Protein AF-A0A1E7F2F7-F1 (afdb_monomer_lite)

Radius of gyration: 31.3 Å; chains: 1; bounding box: 98×88×59 Å

Structure (mmCIF, N/CA/C/O backbone):
data_AF-A0A1E7F2F7-F1
#
_entry.id   AF-A0A1E7F2F7-F1
#
loop_
_atom_site.group_PDB
_atom_site.id
_atom_site.type_symbol
_atom_site.label_atom_id
_atom_site.label_alt_id
_atom_site.label_comp_id
_atom_site.label_asym_id
_atom_site.label_entity_id
_atom_site.label_seq_id
_atom_site.pdbx_PDB_ins_code
_atom_site.Cartn_x
_atom_site.Cartn_y
_atom_site.Cartn_z
_atom_site.occupancy
_atom_site.B_iso_or_equiv
_atom_site.auth_seq_id
_atom_site.auth_comp_id
_atom_site.auth_asym_id
_atom_site.auth_atom_id
_atom_site.pdbx_PDB_model_num
ATOM 1 N N . MET A 1 1 ? -60.094 -13.717 22.279 1.00 47.47 1 MET A N 1
ATOM 2 C CA . MET A 1 1 ? -59.860 -15.054 21.693 1.00 47.47 1 MET A CA 1
ATOM 3 C C . MET A 1 1 ? -58.416 -15.429 21.984 1.00 47.47 1 MET A C 1
ATOM 5 O O . MET A 1 1 ? -57.530 -14.666 21.629 1.00 47.47 1 MET A O 1
ATOM 9 N N . LYS A 1 2 ? -58.197 -16.504 22.749 1.00 44.34 2 LYS A N 1
ATOM 10 C CA . LYS A 1 2 ? -56.873 -17.043 23.089 1.00 44.34 2 LYS A CA 1
ATOM 11 C C . LYS A 1 2 ? -56.518 -18.091 22.034 1.00 44.34 2 LYS A C 1
ATOM 13 O O . LYS A 1 2 ? -57.312 -19.007 21.853 1.00 44.34 2 LYS A O 1
ATOM 18 N N . PHE A 1 3 ? -55.360 -17.975 21.389 1.00 52.38 3 PHE A N 1
ATOM 19 C CA . PHE A 1 3 ? -54.754 -19.091 20.664 1.00 52.38 3 PHE A CA 1
ATOM 20 C C . PHE A 1 3 ? -53.484 -19.519 21.392 1.00 52.38 3 PHE A C 1
ATOM 22 O O . PHE A 1 3 ? -52.506 -18.784 21.495 1.00 52.38 3 PHE A O 1
ATOM 29 N N . THR A 1 4 ? -53.594 -20.708 21.961 1.00 58.88 4 THR A N 1
ATOM 30 C CA . THR A 1 4 ? -52.553 -21.530 22.572 1.00 58.88 4 THR A CA 1
ATOM 31 C C . THR A 1 4 ? -51.963 -22.441 21.482 1.00 58.88 4 THR A C 1
ATOM 33 O O . THR A 1 4 ? -52.659 -22.702 20.497 1.00 58.88 4 THR A O 1
ATOM 36 N N . THR A 1 5 ? -50.812 -23.074 21.772 1.00 54.47 5 THR A N 1
ATOM 37 C CA . THR A 1 5 ? -50.336 -24.389 21.239 1.00 54.47 5 THR A CA 1
ATOM 38 C C . THR A 1 5 ? -49.376 -24.273 20.031 1.00 54.47 5 THR A C 1
ATOM 40 O O . THR A 1 5 ? -49.707 -23.565 19.093 1.00 54.47 5 THR A O 1
ATOM 43 N N . THR A 1 6 ? -48.210 -24.929 19.878 1.00 56.56 6 THR A N 1
ATOM 44 C CA . THR A 1 6 ? -47.308 -25.771 20.701 1.00 56.56 6 THR A CA 1
ATOM 45 C C . THR A 1 6 ? -46.016 -26.043 19.898 1.00 56.56 6 THR A C 1
ATOM 47 O O . THR A 1 6 ? -46.041 -26.069 18.674 1.00 56.56 6 THR A O 1
ATOM 50 N N . PHE A 1 7 ? -44.920 -26.246 20.640 1.00 49.09 7 PHE A N 1
ATOM 51 C CA . PHE A 1 7 ? -43.627 -26.911 20.378 1.00 49.09 7 PHE A CA 1
ATOM 52 C C . PHE A 1 7 ? -43.408 -27.801 19.133 1.00 49.09 7 PHE A C 1
ATOM 54 O O . PHE A 1 7 ? -44.257 -28.621 18.805 1.00 49.09 7 PHE A O 1
ATOM 61 N N . LEU A 1 8 ? -42.166 -27.769 18.614 1.00 45.66 8 LEU A N 1
ATOM 62 C CA . LEU A 1 8 ? -41.167 -28.863 18.423 1.00 45.66 8 LEU A CA 1
ATOM 63 C C . LEU A 1 8 ? -40.134 -28.378 17.371 1.00 45.66 8 LEU A C 1
ATOM 65 O O . LEU A 1 8 ? -40.497 -27.599 16.504 1.00 45.66 8 LEU A O 1
ATOM 69 N N . ALA A 1 9 ? -38.893 -28.836 17.223 1.00 49.03 9 ALA A N 1
ATOM 70 C CA . ALA A 1 9 ? -37.813 -29.400 18.029 1.00 49.03 9 ALA A CA 1
ATOM 71 C C . ALA A 1 9 ? -36.685 -29.736 17.017 1.00 49.03 9 ALA A C 1
ATOM 73 O O . ALA A 1 9 ? -36.986 -30.064 15.876 1.00 49.03 9 ALA A O 1
ATOM 74 N N . LEU A 1 10 ? -35.427 -29.698 17.475 1.00 46.66 10 LEU A N 1
ATOM 75 C CA . LEU A 1 10 ? -34.256 -30.459 16.993 1.00 46.66 10 LEU A CA 1
ATOM 76 C C . LEU A 1 10 ? -33.871 -30.435 15.496 1.00 46.66 10 LEU A C 1
ATOM 78 O O . LEU A 1 10 ? -34.534 -31.058 14.686 1.00 46.66 10 LEU A O 1
ATOM 82 N N . PHE A 1 11 ? -32.645 -29.973 15.211 1.00 50.00 11 PHE A N 1
ATOM 83 C CA . PHE A 1 11 ? -31.615 -30.816 14.577 1.00 50.00 11 PHE A CA 1
ATOM 84 C C . PHE A 1 11 ? -30.216 -30.434 15.105 1.00 50.00 11 PHE A C 1
ATOM 86 O O . PHE A 1 11 ? -29.743 -29.315 14.921 1.00 50.00 11 PHE A O 1
ATOM 93 N N . ALA A 1 12 ? -29.577 -31.386 15.794 1.00 48.38 12 ALA A N 1
ATOM 94 C CA . ALA A 1 12 ? -28.119 -31.534 15.891 1.00 48.38 12 ALA A CA 1
ATOM 95 C C . ALA A 1 12 ? -27.599 -32.054 14.518 1.00 48.38 12 ALA A C 1
ATOM 97 O O . ALA A 1 12 ? -28.415 -32.469 13.704 1.00 48.38 12 ALA A O 1
ATOM 98 N N . ALA A 1 13 ? -26.328 -32.120 14.122 1.00 46.72 13 ALA A N 1
ATOM 99 C CA . ALA A 1 13 ? -25.043 -32.162 14.800 1.00 46.72 13 ALA A CA 1
ATOM 100 C C . ALA A 1 13 ? -23.917 -31.940 13.753 1.00 46.72 13 ALA A C 1
ATOM 102 O O . ALA A 1 13 ? -24.084 -32.286 12.589 1.00 46.72 13 ALA A O 1
ATOM 103 N N . VAL A 1 14 ? -22.780 -31.408 14.214 1.00 47.34 14 VAL A N 1
ATOM 104 C CA . VAL A 1 14 ? -21.384 -31.843 13.971 1.00 47.34 14 VAL A CA 1
ATOM 105 C C . VAL A 1 14 ? -20.944 -32.271 12.556 1.00 47.34 14 VAL A C 1
ATOM 107 O O . VAL A 1 14 ? -21.303 -33.335 12.067 1.00 47.34 14 VAL A O 1
ATOM 110 N N . ALA A 1 15 ? -19.937 -31.561 12.035 1.00 46.75 15 ALA A N 1
ATOM 111 C CA . ALA A 1 15 ? -18.836 -32.175 11.291 1.00 46.75 15 ALA A CA 1
ATOM 112 C C . ALA A 1 15 ? -17.508 -31.509 11.696 1.00 46.75 15 ALA A C 1
ATOM 114 O O . ALA A 1 15 ? -17.193 -30.397 11.279 1.00 46.75 15 ALA A O 1
ATOM 115 N N . ALA A 1 16 ? -16.758 -32.189 12.564 1.00 46.66 16 ALA A N 1
ATOM 116 C CA . ALA A 1 16 ? -15.346 -31.937 12.810 1.00 46.66 16 ALA A CA 1
ATOM 117 C C . ALA A 1 16 ? -14.542 -32.803 11.833 1.00 46.66 16 ALA A C 1
ATOM 119 O O . ALA A 1 16 ? -14.765 -34.008 11.761 1.00 46.66 16 ALA A O 1
ATOM 120 N N . SER A 1 17 ? -13.614 -32.205 11.091 1.00 49.25 17 SER A N 1
ATOM 121 C CA . SER A 1 17 ? -12.661 -32.931 10.251 1.00 49.25 17 SER A CA 1
ATOM 122 C C . SER A 1 17 ? -11.252 -32.685 10.778 1.00 49.25 17 SER A C 1
ATOM 124 O O . SER A 1 17 ? -10.654 -31.640 10.520 1.00 49.25 17 SER A O 1
ATOM 126 N N . THR A 1 18 ? -10.737 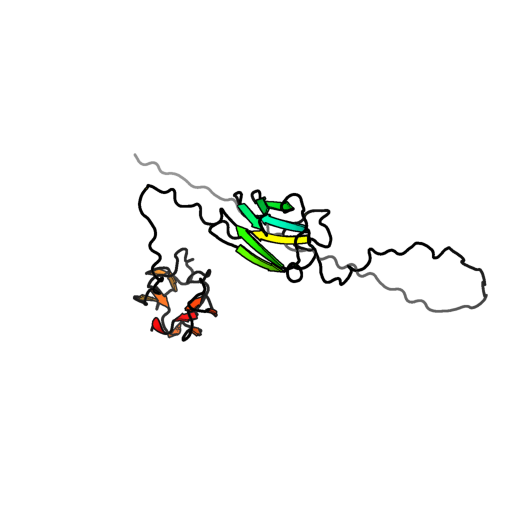-33.653 11.530 1.00 49.47 18 THR A N 1
ATOM 127 C CA . THR A 1 18 ? -9.331 -33.750 11.914 1.00 49.47 18 THR A CA 1
ATOM 128 C C . THR A 1 18 ? -8.762 -35.119 11.524 1.00 49.47 18 THR A C 1
ATOM 130 O O . THR A 1 18 ? -9.443 -36.135 11.617 1.00 49.47 18 THR A O 1
ATOM 133 N N . PHE A 1 19 ? -7.478 -35.077 11.146 1.00 50.62 19 PHE A N 1
ATOM 134 C CA . PHE A 1 19 ? -6.488 -36.155 11.000 1.00 50.62 19 PHE A CA 1
ATOM 135 C C . PHE A 1 19 ? -6.565 -37.096 9.786 1.00 50.62 19 PHE A C 1
ATOM 137 O O . PHE A 1 19 ? -7.509 -37.853 9.608 1.00 50.62 19 PHE A O 1
ATOM 144 N N . SER A 1 20 ? -5.463 -37.123 9.025 1.00 56.56 20 SER A N 1
ATOM 145 C CA . SER A 1 20 ? -4.608 -38.318 8.955 1.00 56.56 20 SER A CA 1
ATOM 146 C C . SER A 1 20 ? -3.235 -37.984 8.361 1.00 56.56 20 SER A C 1
ATOM 148 O O . SER A 1 20 ? -3.110 -37.656 7.185 1.00 56.56 20 SER A O 1
ATOM 150 N N . SER A 1 21 ? -2.205 -38.089 9.201 1.00 50.53 21 SER A N 1
ATOM 151 C CA . SER A 1 21 ? -0.808 -38.264 8.799 1.00 50.53 21 SER A CA 1
ATOM 152 C C . SER A 1 21 ? -0.618 -39.703 8.310 1.00 50.53 21 SER A C 1
ATOM 154 O O . SER A 1 21 ? -1.052 -40.627 8.994 1.00 50.53 21 SER A O 1
ATOM 156 N N . GLN A 1 22 ? 0.061 -39.910 7.181 1.00 53.12 22 GLN A N 1
ATOM 157 C CA . GLN A 1 22 ? 0.631 -41.213 6.829 1.00 53.12 22 GLN A CA 1
ATOM 158 C C . GLN A 1 22 ? 2.154 -41.106 6.812 1.00 53.12 22 GLN A C 1
ATOM 160 O O . GLN A 1 22 ? 2.744 -40.367 6.028 1.00 53.12 22 GLN A O 1
ATOM 165 N N . VAL A 1 23 ? 2.751 -41.841 7.744 1.00 46.31 23 VAL A N 1
ATOM 166 C CA . VAL A 1 23 ? 4.155 -42.233 7.807 1.00 46.31 23 VAL A CA 1
ATOM 167 C C . VAL A 1 23 ? 4.188 -43.690 7.361 1.00 46.31 23 VAL A C 1
ATOM 169 O O . VAL A 1 23 ? 3.642 -44.542 8.056 1.00 46.31 23 VAL A O 1
ATOM 172 N N . ASP A 1 24 ? 4.809 -43.977 6.220 1.00 54.56 24 ASP A N 1
ATOM 173 C CA . ASP A 1 24 ? 5.169 -45.340 5.828 1.00 54.56 24 ASP A CA 1
ATOM 174 C C . ASP A 1 24 ? 6.656 -45.542 6.135 1.00 54.56 24 ASP A C 1
ATOM 176 O O . ASP A 1 24 ? 7.535 -44.991 5.473 1.00 54.56 24 ASP A O 1
ATOM 180 N N . ALA A 1 25 ? 6.921 -46.329 7.174 1.00 42.47 25 ALA A N 1
ATOM 181 C CA . ALA A 1 25 ? 8.213 -46.935 7.446 1.00 42.47 25 ALA A CA 1
ATOM 182 C C . ALA A 1 25 ? 8.076 -48.443 7.194 1.00 42.47 25 ALA A C 1
ATOM 184 O O . ALA A 1 25 ? 7.270 -49.115 7.835 1.00 42.47 25 ALA A O 1
ATOM 185 N N . ARG A 1 26 ? 8.873 -48.983 6.269 1.00 52.78 26 ARG A N 1
ATOM 186 C CA . ARG A 1 26 ? 9.113 -50.426 6.100 1.00 52.78 26 ARG A CA 1
ATOM 187 C C . ARG A 1 26 ? 10.626 -50.625 6.244 1.00 52.78 26 ARG A C 1
ATOM 189 O O . ARG A 1 26 ? 11.382 -49.941 5.565 1.00 52.78 26 ARG A O 1
ATOM 196 N N . ILE A 1 27 ? 11.090 -51.276 7.319 1.00 49.16 27 ILE A N 1
ATOM 197 C CA . ILE A 1 27 ? 11.459 -52.712 7.376 1.00 49.16 27 ILE A CA 1
ATOM 198 C C . ILE A 1 27 ? 12.414 -53.028 6.209 1.00 49.16 27 ILE A C 1
ATOM 200 O O . ILE A 1 27 ? 11.978 -53.035 5.067 1.00 49.16 27 ILE A O 1
ATOM 204 N N . GLY A 1 28 ? 13.724 -53.194 6.390 1.00 43.00 28 GLY A N 1
ATOM 205 C CA . GLY A 1 28 ? 14.407 -54.071 7.344 1.00 43.00 28 GLY A CA 1
ATOM 206 C C . GLY A 1 28 ? 14.961 -55.266 6.556 1.00 43.00 28 GLY A C 1
ATOM 207 O O . GLY A 1 28 ? 14.177 -56.052 6.033 1.00 43.00 28 GLY A O 1
ATOM 208 N N . GLY A 1 29 ? 16.287 -55.384 6.435 1.00 44.72 29 GLY A N 1
ATOM 209 C CA . GLY A 1 29 ? 16.916 -56.485 5.702 1.00 44.72 29 GLY A CA 1
ATOM 210 C C . GLY A 1 29 ? 18.429 -56.346 5.553 1.00 44.72 29 GLY A C 1
ATOM 211 O O . GLY A 1 29 ? 18.908 -56.048 4.465 1.00 44.72 29 GLY A O 1
ATOM 212 N N . ASP A 1 30 ? 19.159 -56.591 6.641 1.00 45.72 30 ASP A N 1
ATOM 213 C CA . ASP A 1 30 ? 20.574 -56.965 6.599 1.00 45.72 30 ASP A CA 1
ATOM 214 C C . ASP A 1 30 ? 20.743 -58.330 5.918 1.00 45.72 30 ASP A C 1
ATOM 216 O O . ASP A 1 30 ? 20.057 -59.297 6.270 1.00 45.72 30 ASP A O 1
ATOM 220 N N . ARG A 1 31 ? 21.701 -58.425 4.992 1.00 52.47 31 ARG A N 1
ATOM 221 C CA . ARG A 1 31 ? 22.465 -59.649 4.716 1.00 52.47 31 ARG A CA 1
ATOM 222 C C . ARG A 1 31 ? 23.781 -59.289 4.035 1.00 52.47 31 ARG A C 1
ATOM 224 O O . ARG A 1 31 ? 23.819 -58.955 2.855 1.00 52.47 31 ARG A O 1
ATOM 231 N N . ASP A 1 32 ? 24.838 -59.392 4.827 1.00 51.69 32 ASP A N 1
ATOM 232 C CA . ASP A 1 32 ? 26.224 -59.442 4.391 1.00 51.69 32 ASP A CA 1
ATOM 233 C C . A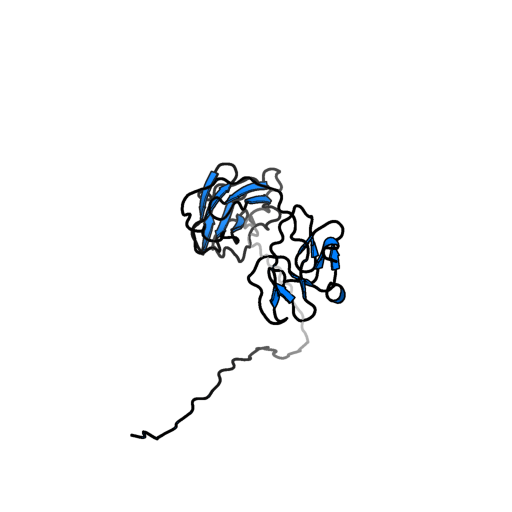SP A 1 32 ? 26.568 -60.756 3.662 1.00 51.69 32 ASP A C 1
ATOM 235 O O . ASP A 1 32 ? 25.924 -61.792 3.848 1.00 51.69 32 ASP A O 1
ATOM 239 N N . LEU A 1 33 ? 27.716 -60.679 2.979 1.00 50.16 33 LEU A N 1
ATOM 240 C CA . LEU A 1 33 ? 28.689 -61.729 2.649 1.00 50.16 33 LEU A CA 1
ATOM 241 C C . LEU A 1 33 ? 28.685 -62.316 1.223 1.00 50.16 33 LEU A C 1
ATOM 243 O O . LEU A 1 33 ? 28.049 -63.320 0.923 1.00 50.16 33 LEU A O 1
ATOM 247 N N . ASN A 1 34 ? 29.643 -61.769 0.460 1.00 43.34 34 ASN A N 1
ATOM 248 C CA . ASN A 1 34 ? 30.795 -62.493 -0.097 1.00 43.34 34 ASN A CA 1
ATOM 249 C C . ASN A 1 34 ? 30.602 -63.193 -1.455 1.00 43.34 34 ASN A C 1
ATOM 251 O O . ASN A 1 34 ? 30.020 -64.271 -1.532 1.00 43.34 34 ASN A O 1
ATOM 255 N N . SER A 1 35 ? 31.243 -62.674 -2.507 1.00 47.44 35 SER A N 1
ATOM 256 C CA . SER A 1 35 ? 32.444 -63.303 -3.093 1.00 47.44 35 SER A CA 1
ATOM 257 C C . SER A 1 35 ? 32.918 -62.563 -4.348 1.00 47.44 35 SER A C 1
ATOM 259 O O . SER A 1 35 ? 32.130 -62.001 -5.104 1.00 47.44 35 SER A O 1
ATOM 261 N N . ASN A 1 36 ? 34.239 -62.574 -4.492 1.00 47.12 36 ASN A N 1
ATOM 262 C CA . ASN A 1 36 ? 35.075 -61.943 -5.503 1.00 47.12 36 ASN A CA 1
ATOM 263 C C . ASN A 1 36 ? 34.835 -62.441 -6.939 1.00 47.12 36 ASN A C 1
ATOM 265 O O . ASN A 1 36 ? 34.403 -63.572 -7.136 1.00 47.12 36 ASN A O 1
ATOM 269 N N . ASP A 1 37 ? 35.215 -61.595 -7.903 1.00 47.75 37 ASP A N 1
ATOM 270 C CA . ASP A 1 37 ? 36.173 -61.868 -8.996 1.00 47.75 37 ASP A CA 1
ATOM 271 C C . ASP A 1 37 ? 35.735 -61.272 -10.345 1.00 47.75 37 ASP A C 1
ATOM 273 O O . ASP A 1 37 ? 34.715 -61.651 -10.916 1.00 47.75 37 ASP A O 1
ATOM 277 N N . GLY A 1 38 ? 36.583 -60.391 -10.893 1.00 43.50 38 GLY A N 1
ATOM 278 C CA . GLY A 1 38 ? 36.651 -60.119 -12.334 1.00 43.50 38 GLY A CA 1
ATOM 279 C C . GLY A 1 38 ? 36.610 -58.638 -12.743 1.00 43.50 38 GLY A C 1
ATOM 280 O O . GLY A 1 38 ? 35.601 -57.978 -12.500 1.00 43.50 38 GLY A O 1
ATOM 281 N N . PRO A 1 39 ? 37.660 -58.108 -13.406 1.00 56.06 39 PRO A N 1
ATOM 282 C CA . PRO A 1 39 ? 37.675 -56.758 -13.953 1.00 56.06 39 PRO A CA 1
ATOM 283 C C . PRO A 1 39 ? 36.984 -56.748 -15.321 1.00 56.06 39 PRO A C 1
ATOM 285 O O . PRO A 1 39 ? 37.361 -57.494 -16.223 1.00 56.06 39 PRO A O 1
ATOM 288 N N . HIS A 1 40 ? 35.995 -55.875 -15.493 1.00 55.09 40 HIS A N 1
ATOM 289 C CA . HIS A 1 40 ? 35.493 -55.526 -16.815 1.00 55.09 40 HIS A CA 1
ATOM 290 C C . HIS A 1 40 ? 35.864 -54.082 -17.126 1.00 55.09 40 HIS A C 1
ATOM 292 O O . HIS A 1 40 ? 35.121 -53.144 -16.848 1.00 55.09 40 HIS A O 1
ATOM 298 N N . ASP A 1 41 ? 37.047 -53.950 -17.721 1.00 53.59 41 ASP A N 1
ATOM 299 C CA . ASP A 1 41 ? 37.377 -52.856 -18.619 1.00 53.59 41 ASP A CA 1
ATOM 300 C C . ASP A 1 41 ? 36.402 -52.883 -19.805 1.00 53.59 41 ASP A C 1
ATOM 302 O O . ASP A 1 41 ? 36.307 -53.866 -20.544 1.00 53.59 41 ASP A O 1
ATOM 306 N N . GLY A 1 42 ? 35.667 -51.789 -19.974 1.00 48.34 42 GLY A N 1
ATOM 307 C CA . GLY A 1 42 ? 34.785 -51.541 -21.106 1.00 48.34 42 GLY A CA 1
ATOM 308 C C . GLY A 1 42 ? 34.382 -50.063 -21.123 1.00 48.34 42 GLY A C 1
ATOM 309 O O . GLY A 1 42 ? 33.811 -49.594 -20.138 1.00 48.34 42 GLY A O 1
ATOM 310 N N . PRO A 1 43 ? 34.704 -49.305 -22.185 1.00 52.00 43 PRO A N 1
ATOM 311 C CA . PRO A 1 43 ? 34.598 -47.854 -22.191 1.00 52.00 43 PRO A CA 1
ATOM 312 C C . PRO A 1 43 ? 33.144 -47.430 -22.391 1.00 52.00 43 PRO A C 1
ATOM 314 O O . PRO A 1 43 ? 32.532 -47.724 -23.418 1.00 52.00 43 PRO A O 1
ATOM 317 N N . HIS A 1 44 ? 32.597 -46.684 -21.435 1.00 52.34 44 HIS A N 1
ATOM 318 C CA . HIS A 1 44 ? 31.414 -45.867 -21.685 1.00 52.34 44 HIS A CA 1
ATOM 319 C C . HIS A 1 44 ? 31.852 -44.473 -22.135 1.00 52.34 44 HIS A C 1
ATOM 321 O O . HIS A 1 44 ? 31.656 -43.479 -21.441 1.00 52.34 44 HIS A O 1
ATOM 327 N N . ASP A 1 45 ? 32.417 -44.426 -23.343 1.00 53.50 45 ASP A N 1
ATOM 328 C CA . ASP A 1 45 ? 32.421 -43.233 -24.186 1.00 53.50 45 ASP A CA 1
ATOM 329 C C . ASP A 1 45 ? 30.988 -43.009 -24.692 1.00 53.50 45 ASP A C 1
ATOM 331 O O . ASP A 1 45 ? 30.605 -43.384 -25.801 1.00 53.50 45 ASP A O 1
ATOM 335 N N . GLY A 1 46 ? 30.156 -42.446 -23.819 1.00 49.09 46 GLY A N 1
ATOM 336 C CA . GLY A 1 46 ? 28.937 -41.746 -24.202 1.00 49.09 46 GLY A CA 1
ATOM 337 C C . GLY A 1 46 ? 29.248 -40.248 -24.262 1.00 49.09 46 GLY A C 1
ATOM 338 O O . GLY A 1 46 ? 29.890 -39.757 -23.334 1.00 49.09 46 GLY A O 1
ATOM 339 N N . PRO A 1 47 ? 28.827 -39.500 -25.299 1.00 49.78 47 PRO A N 1
ATOM 340 C CA . PRO A 1 47 ? 29.154 -38.084 -25.419 1.00 49.78 47 PRO A CA 1
ATOM 341 C C . PRO A 1 47 ? 28.597 -37.301 -24.226 1.00 49.78 47 PRO A C 1
ATOM 343 O O . PRO A 1 47 ? 27.393 -37.060 -24.121 1.00 49.78 47 PRO A O 1
ATOM 346 N N . HIS A 1 48 ? 29.489 -36.875 -23.337 1.00 56.38 48 HIS A N 1
ATOM 347 C CA . HIS A 1 48 ? 29.249 -35.815 -22.367 1.00 56.38 48 HIS A CA 1
ATOM 348 C C . HIS A 1 48 ? 29.334 -34.457 -23.077 1.00 56.38 48 HIS A C 1
ATOM 350 O O . HIS A 1 48 ? 30.156 -33.627 -22.728 1.00 56.38 48 HIS A O 1
ATOM 356 N N . ASP A 1 49 ? 28.481 -34.237 -24.077 1.00 51.50 49 ASP A N 1
ATOM 357 C CA . ASP A 1 49 ? 28.392 -32.974 -24.820 1.00 51.50 49 ASP A CA 1
ATOM 358 C C . ASP A 1 49 ? 26.925 -32.631 -25.100 1.00 51.50 49 ASP A C 1
ATOM 360 O O . ASP A 1 49 ? 26.473 -32.465 -26.232 1.00 51.50 49 ASP A O 1
ATOM 364 N N . GLY A 1 50 ? 26.145 -32.525 -24.029 1.00 39.75 50 GLY A N 1
ATOM 365 C CA . GLY A 1 50 ? 25.072 -31.544 -24.015 1.00 39.75 50 GLY A CA 1
ATOM 366 C C . GLY A 1 50 ? 25.663 -30.248 -23.469 1.00 39.75 50 GLY A C 1
ATOM 367 O O . GLY A 1 50 ? 26.243 -30.297 -22.380 1.00 39.75 50 GLY A O 1
ATOM 368 N N . PRO A 1 51 ? 25.521 -29.090 -24.138 1.00 45.91 51 PRO A N 1
ATOM 369 C CA . PRO A 1 51 ? 25.729 -27.823 -23.470 1.00 45.91 51 PRO A CA 1
ATOM 370 C C . PRO A 1 51 ? 24.739 -27.799 -22.309 1.00 45.91 51 PRO A C 1
ATOM 372 O O . PRO A 1 51 ? 23.538 -27.599 -22.491 1.00 45.91 51 PRO A O 1
ATOM 375 N N . HIS A 1 52 ? 25.231 -27.993 -21.089 1.00 44.16 52 HIS A N 1
ATOM 376 C CA . HIS A 1 52 ? 24.581 -27.418 -19.928 1.00 44.16 52 HIS A CA 1
ATOM 377 C C . HIS A 1 52 ? 24.819 -25.904 -19.983 1.00 44.16 52 HIS A C 1
ATOM 379 O O . HIS A 1 52 ? 25.404 -25.311 -19.081 1.00 44.16 52 HIS A O 1
ATOM 385 N N . ASP A 1 53 ? 24.283 -25.278 -21.035 1.00 45.38 53 ASP A N 1
ATOM 386 C CA . ASP A 1 53 ? 23.794 -23.913 -21.008 1.00 45.38 53 ASP A CA 1
ATOM 387 C C . ASP A 1 53 ? 22.581 -23.924 -20.073 1.00 45.38 53 ASP A C 1
ATOM 389 O O . ASP A 1 53 ? 21.423 -23.751 -20.461 1.00 45.38 53 ASP A O 1
ATOM 393 N N . GLY A 1 54 ? 22.843 -24.156 -18.783 1.00 45.72 54 GLY A N 1
ATOM 394 C CA . GLY A 1 54 ? 21.980 -23.587 -17.771 1.00 45.72 54 GLY A CA 1
ATOM 395 C C . GLY A 1 54 ? 21.833 -22.110 -18.137 1.00 45.72 54 GLY A C 1
ATOM 396 O O . GLY A 1 54 ? 22.835 -21.494 -18.511 1.00 45.72 54 GLY A O 1
ATOM 397 N N . PRO A 1 55 ? 20.619 -21.532 -18.103 1.00 49.16 55 PRO A N 1
ATOM 398 C CA . PRO A 1 55 ? 20.462 -20.115 -18.374 1.00 49.16 55 PRO A CA 1
ATOM 399 C C . PRO A 1 55 ? 21.407 -19.398 -17.421 1.00 49.16 55 PRO A C 1
ATOM 401 O O . PRO A 1 55 ? 21.235 -19.497 -16.201 1.00 49.16 55 PRO A O 1
ATOM 404 N N . GLY A 1 56 ? 22.449 -18.794 -18.002 1.00 42.72 56 GLY A N 1
ATOM 405 C CA . GLY A 1 56 ? 23.538 -18.181 -17.269 1.00 42.72 56 GLY A CA 1
ATOM 406 C C . GLY A 1 56 ? 22.960 -17.365 -16.128 1.00 42.72 56 GLY A C 1
ATOM 407 O O . GLY A 1 56 ? 21.959 -16.657 -16.304 1.00 42.72 56 GLY A O 1
ATOM 408 N N . GLY A 1 57 ? 23.555 -17.514 -14.942 1.00 50.94 57 GLY A N 1
ATOM 409 C CA . GLY A 1 57 ? 23.262 -16.618 -13.832 1.00 50.94 57 GLY A CA 1
ATOM 410 C C . GLY A 1 57 ? 23.228 -15.182 -14.368 1.00 50.94 57 GLY A C 1
ATOM 411 O O . GLY A 1 57 ? 24.059 -14.841 -15.216 1.00 50.94 57 GLY A O 1
ATOM 412 N N . PRO A 1 58 ? 22.222 -14.374 -13.991 1.00 52.25 58 PRO A N 1
ATOM 413 C CA . PRO A 1 58 ? 22.008 -13.088 -14.631 1.00 52.25 58 PRO A CA 1
ATOM 414 C C . PRO A 1 58 ? 23.298 -12.264 -14.546 1.00 52.25 58 PRO A C 1
ATOM 416 O O . PRO A 1 58 ? 23.859 -12.167 -13.454 1.00 52.25 58 PRO A O 1
ATOM 419 N N . PRO A 1 59 ? 23.773 -11.685 -15.663 1.00 48.84 59 PRO A N 1
ATOM 420 C CA . PRO A 1 59 ? 25.010 -10.925 -15.680 1.00 48.84 59 PRO A CA 1
ATOM 421 C C . PRO A 1 59 ? 24.932 -9.814 -14.631 1.00 48.84 59 PRO A C 1
ATOM 423 O O . PRO A 1 59 ? 23.983 -9.022 -14.603 1.00 48.84 59 PRO A O 1
ATOM 426 N N . ASP A 1 60 ? 25.925 -9.767 -13.746 1.00 49.56 60 ASP A N 1
ATOM 427 C CA . ASP A 1 60 ? 26.116 -8.707 -12.756 1.00 49.56 60 ASP A CA 1
ATOM 428 C C . ASP A 1 60 ? 26.629 -7.428 -13.432 1.00 49.56 60 ASP A C 1
ATOM 430 O O . ASP A 1 60 ? 27.713 -6.922 -13.159 1.00 49.56 60 ASP A O 1
ATOM 434 N N . GLY A 1 61 ? 25.823 -6.918 -14.364 1.00 55.00 61 GLY A N 1
ATOM 435 C CA . GLY A 1 61 ? 26.005 -5.629 -15.008 1.00 55.00 61 GLY A CA 1
ATOM 436 C C . GLY A 1 61 ? 25.271 -4.506 -14.257 1.00 55.00 61 GLY A C 1
ATOM 437 O O . GLY A 1 61 ? 24.244 -4.760 -13.618 1.00 55.00 61 GLY A O 1
ATOM 438 N N . PRO A 1 62 ? 25.764 -3.259 -14.348 1.00 58.84 62 PRO A N 1
ATOM 439 C CA . PRO A 1 62 ? 25.221 -2.089 -13.647 1.00 58.84 62 PRO A CA 1
ATOM 440 C C . PRO A 1 62 ? 23.808 -1.654 -14.091 1.00 58.84 62 PRO A C 1
ATOM 442 O O . PRO A 1 62 ? 23.178 -0.874 -13.382 1.00 58.84 62 PRO A O 1
ATOM 445 N N . ASP A 1 63 ? 23.261 -2.209 -15.179 1.00 65.50 63 ASP A N 1
ATOM 446 C CA . ASP A 1 63 ? 21.969 -1.808 -15.760 1.00 65.50 63 ASP A CA 1
ATOM 447 C C . ASP A 1 63 ? 20.912 -2.928 -15.709 1.00 65.50 63 ASP A C 1
ATOM 449 O O . ASP A 1 63 ? 20.348 -3.333 -16.730 1.00 65.50 63 ASP A O 1
ATOM 453 N N . LYS A 1 64 ? 20.622 -3.467 -14.517 1.00 79.69 64 LYS A N 1
ATOM 454 C CA . LYS A 1 64 ? 19.546 -4.466 -14.375 1.00 79.69 64 LYS A CA 1
ATOM 455 C C . LYS A 1 64 ? 18.187 -3.807 -14.630 1.00 79.69 64 LYS A C 1
ATOM 457 O O . LYS A 1 64 ? 17.778 -2.896 -13.905 1.00 79.69 64 LYS A O 1
ATOM 462 N N . LYS A 1 65 ? 17.489 -4.283 -15.666 1.00 88.62 65 LYS A N 1
ATOM 463 C CA . LYS A 1 65 ? 16.111 -3.899 -15.981 1.00 88.62 65 LYS A CA 1
ATOM 464 C C . LYS A 1 65 ? 15.137 -5.025 -15.647 1.00 88.62 65 LYS A C 1
ATOM 466 O O . LYS A 1 65 ? 15.446 -6.204 -15.832 1.00 88.62 65 LYS A O 1
ATOM 471 N N . TYR A 1 66 ? 13.951 -4.648 -15.187 1.00 90.19 66 TYR A N 1
ATOM 472 C CA . TYR A 1 66 ? 12.933 -5.563 -14.687 1.00 90.19 66 TYR A CA 1
ATOM 473 C C . TYR A 1 66 ? 11.615 -5.372 -15.413 1.00 90.19 66 TYR A C 1
ATOM 475 O O . TYR A 1 66 ? 11.195 -4.244 -15.670 1.00 90.19 66 TYR A O 1
ATOM 483 N N . THR A 1 67 ? 10.934 -6.479 -15.689 1.00 91.31 67 THR A N 1
ATOM 484 C CA . THR A 1 67 ? 9.541 -6.442 -16.140 1.00 91.31 67 THR A CA 1
ATOM 485 C C . THR A 1 67 ? 8.666 -6.167 -14.925 1.00 91.31 67 THR A C 1
ATOM 487 O O . THR A 1 67 ? 8.646 -6.961 -13.983 1.00 91.31 67 THR A O 1
ATOM 490 N N . VAL A 1 68 ? 7.970 -5.033 -14.909 1.00 92.19 68 VAL A N 1
ATOM 491 C CA . VAL A 1 68 ? 7.167 -4.622 -13.751 1.00 92.19 68 VAL A CA 1
ATOM 492 C C . VAL A 1 68 ? 5.756 -5.185 -13.865 1.00 92.19 68 VAL A C 1
ATOM 494 O O . VAL A 1 68 ? 5.123 -5.097 -14.914 1.00 92.19 68 VAL A O 1
ATOM 497 N N . TYR A 1 69 ? 5.253 -5.731 -12.766 1.00 93.12 69 TYR A N 1
ATOM 498 C CA . TYR A 1 69 ? 3.885 -6.207 -12.612 1.00 93.12 69 TYR A CA 1
ATOM 499 C C . TYR A 1 69 ? 3.234 -5.477 -11.444 1.00 93.12 69 TYR A C 1
ATOM 501 O O . TYR A 1 69 ? 3.865 -5.273 -10.407 1.00 93.12 69 TYR A O 1
ATOM 509 N N . PHE A 1 70 ? 1.957 -5.138 -11.582 1.00 92.75 70 PHE A N 1
ATOM 510 C CA . PHE A 1 70 ? 1.158 -4.640 -10.466 1.00 92.75 70 PHE A CA 1
ATOM 511 C C . PHE A 1 70 ? 0.126 -5.687 -10.067 1.00 92.75 70 PHE A C 1
ATOM 513 O O . PHE A 1 70 ? -0.663 -6.129 -10.901 1.00 92.75 70 PHE A O 1
ATOM 520 N N . ALA A 1 71 ? 0.138 -6.064 -8.789 1.00 92.12 71 ALA A N 1
ATOM 521 C CA . ALA A 1 71 ? -0.856 -6.930 -8.172 1.00 92.12 71 ALA A CA 1
ATOM 522 C C . ALA A 1 71 ? -1.898 -6.052 -7.480 1.00 92.12 71 ALA A C 1
ATOM 524 O O . ALA A 1 71 ? -1.644 -5.504 -6.405 1.00 92.12 71 ALA A O 1
ATOM 525 N N . ASN A 1 72 ? -3.049 -5.872 -8.111 1.00 92.25 72 ASN A N 1
ATOM 526 C CA . ASN A 1 72 ? -4.133 -5.077 -7.568 1.00 92.25 72 ASN A CA 1
ATOM 527 C C . ASN A 1 72 ? -5.088 -5.959 -6.768 1.00 92.25 72 ASN A C 1
ATOM 529 O O . ASN A 1 72 ? -5.893 -6.675 -7.353 1.00 92.25 72 ASN A O 1
ATOM 533 N N . SER A 1 73 ? -5.022 -5.862 -5.441 1.00 89.38 73 SER A N 1
ATOM 534 C CA . SER A 1 73 ? -5.925 -6.580 -4.527 1.00 89.38 73 SER A CA 1
ATOM 535 C C . SER A 1 73 ? -7.240 -5.826 -4.280 1.00 89.38 73 SER A C 1
ATOM 537 O O . SER A 1 73 ? -7.993 -6.175 -3.377 1.00 89.38 73 SER A O 1
ATOM 539 N N . CYS A 1 74 ? -7.480 -4.730 -5.003 1.00 88.25 74 CYS A N 1
ATOM 540 C CA . CYS A 1 74 ? -8.675 -3.913 -4.856 1.00 88.25 74 CYS A CA 1
ATOM 541 C C . CYS A 1 74 ? -9.816 -4.398 -5.743 1.00 88.25 74 CYS A C 1
ATOM 543 O O . CYS A 1 74 ? -9.594 -4.770 -6.892 1.00 88.25 74 CYS A O 1
ATOM 545 N N . ASP A 1 75 ? -11.051 -4.179 -5.290 1.00 89.75 75 ASP A N 1
ATOM 546 C CA . ASP A 1 75 ? -12.277 -4.406 -6.075 1.00 89.75 75 ASP A CA 1
ATOM 547 C C . ASP A 1 75 ? -12.560 -3.311 -7.122 1.00 89.75 75 ASP A C 1
ATOM 549 O O . ASP A 1 75 ? -13.633 -3.250 -7.723 1.00 89.75 75 ASP A O 1
ATOM 553 N N . LYS A 1 76 ? -11.593 -2.422 -7.376 1.00 88.44 76 LYS A N 1
ATOM 554 C CA . LYS A 1 76 ? -11.699 -1.359 -8.381 1.00 88.44 76 LYS A CA 1
ATOM 555 C C . LYS A 1 76 ? -10.402 -1.169 -9.157 1.00 88.44 76 LYS A C 1
ATOM 557 O O . LYS A 1 76 ? -9.323 -1.565 -8.719 1.00 88.44 76 LYS A O 1
ATOM 562 N N . LYS A 1 77 ? -10.529 -0.537 -10.325 1.00 90.75 77 LYS A N 1
ATOM 563 C CA . LYS A 1 77 ? -9.402 -0.206 -11.201 1.00 90.75 77 LYS A CA 1
ATOM 564 C C . LYS A 1 77 ? -8.499 0.835 -10.546 1.00 90.75 77 LYS A C 1
ATOM 566 O O . LYS A 1 77 ? -8.992 1.839 -10.026 1.00 90.75 77 LYS A O 1
ATOM 571 N N . VAL A 1 78 ? -7.187 0.641 -10.643 1.00 91.38 78 VAL A N 1
ATOM 572 C CA . VAL A 1 78 ? -6.194 1.594 -10.133 1.00 91.38 78 VAL A CA 1
ATOM 573 C C . VAL A 1 78 ? -5.322 2.076 -11.284 1.00 91.38 78 VAL A C 1
ATOM 575 O O . VAL A 1 78 ? -4.663 1.284 -11.948 1.00 91.38 78 VAL A O 1
ATOM 578 N N . GLY A 1 79 ? -5.342 3.385 -11.538 1.00 92.38 79 GLY A N 1
ATOM 579 C CA . GLY A 1 79 ? -4.415 4.013 -12.476 1.00 92.38 79 GLY A CA 1
ATOM 580 C C . GLY A 1 79 ? -3.044 4.154 -11.829 1.00 92.38 79 GLY A C 1
ATOM 581 O O . GLY A 1 79 ? -2.956 4.662 -10.709 1.00 92.38 79 GLY A O 1
ATOM 582 N N . VAL A 1 80 ? -1.999 3.736 -12.527 1.00 93.38 80 VAL A N 1
ATOM 583 C CA . VAL A 1 80 ? -0.616 3.770 -12.058 1.00 93.38 80 VAL A CA 1
ATOM 584 C C . VAL A 1 80 ? 0.236 4.552 -13.046 1.00 93.38 80 VAL A C 1
ATOM 586 O O . VAL A 1 80 ? 0.093 4.393 -14.254 1.00 93.38 80 VAL A O 1
ATOM 589 N N . THR A 1 81 ? 1.133 5.385 -12.530 1.00 94.12 81 THR A N 1
ATOM 590 C CA . THR A 1 81 ? 2.165 6.074 -13.303 1.00 94.12 81 THR A CA 1
ATOM 591 C C . THR A 1 81 ? 3.529 5.679 -12.760 1.00 94.12 81 THR A C 1
ATOM 593 O O . THR A 1 81 ? 3.772 5.855 -11.568 1.00 94.12 81 THR A O 1
ATOM 596 N N . ALA A 1 82 ? 4.426 5.186 -13.608 1.00 92.50 82 ALA A N 1
ATOM 597 C CA . ALA A 1 82 ? 5.796 4.846 -13.241 1.00 92.50 82 ALA A CA 1
ATOM 598 C C . ALA A 1 82 ? 6.761 5.366 -14.307 1.00 92.50 82 ALA A C 1
ATOM 600 O O . ALA A 1 82 ? 6.608 5.079 -15.491 1.00 92.50 82 ALA A O 1
ATOM 601 N N . ASN A 1 83 ? 7.750 6.157 -13.882 1.00 89.44 83 ASN A N 1
ATOM 602 C CA . ASN A 1 83 ? 8.760 6.756 -14.763 1.00 89.44 83 ASN A CA 1
ATOM 603 C C . ASN A 1 83 ? 8.188 7.480 -16.010 1.00 89.44 83 ASN A C 1
ATOM 605 O O . ASN A 1 83 ? 8.765 7.423 -17.092 1.00 89.44 83 ASN A O 1
ATOM 609 N N . GLY A 1 84 ? 7.028 8.130 -15.860 1.00 89.62 84 GLY A N 1
ATOM 610 C CA . GLY A 1 84 ? 6.335 8.858 -16.932 1.00 89.62 84 GLY A CA 1
ATOM 611 C C . GLY A 1 84 ? 5.371 8.022 -17.781 1.00 89.62 84 GLY A C 1
ATOM 612 O O . GLY A 1 84 ? 4.518 8.600 -18.446 1.00 89.62 84 GLY A O 1
ATOM 613 N N . ASP A 1 85 ? 5.442 6.691 -17.715 1.00 94.75 85 ASP A N 1
ATOM 614 C CA . ASP A 1 85 ? 4.460 5.810 -18.347 1.00 94.75 85 ASP A CA 1
ATOM 615 C C . ASP A 1 85 ? 3.236 5.639 -17.440 1.00 94.75 85 ASP A C 1
ATOM 617 O O . ASP A 1 85 ? 3.367 5.661 -16.213 1.00 94.75 85 ASP A O 1
ATOM 621 N N . SER A 1 86 ? 2.057 5.422 -18.027 1.00 94.56 86 SER A N 1
ATOM 622 C CA . SER A 1 86 ? 0.809 5.212 -17.291 1.00 94.56 86 SER A CA 1
ATOM 623 C C . SER A 1 86 ? 0.023 4.015 -17.799 1.00 94.56 86 SER A C 1
ATOM 625 O O . SER A 1 86 ? -0.034 3.771 -18.998 1.00 94.56 86 SER A O 1
ATOM 627 N N . ASP A 1 87 ? -0.625 3.311 -16.874 1.00 95.56 87 ASP A N 1
ATOM 628 C CA . ASP A 1 87 ? -1.474 2.157 -17.165 1.00 95.56 87 ASP A CA 1
ATOM 629 C C . ASP A 1 87 ? -2.611 2.042 -16.135 1.00 95.56 87 ASP A C 1
ATOM 631 O O . ASP A 1 87 ? -2.574 2.664 -15.068 1.00 95.56 87 ASP A O 1
ATOM 635 N N . VAL A 1 88 ? -3.633 1.247 -16.441 1.00 93.81 88 VAL A N 1
ATOM 636 C CA . VAL A 1 88 ? -4.763 0.968 -15.550 1.00 93.81 88 VAL A CA 1
ATOM 637 C C . VAL A 1 88 ? -4.781 -0.510 -15.193 1.00 93.81 88 VAL A C 1
ATOM 639 O O . VAL A 1 88 ? -4.995 -1.376 -16.039 1.00 93.81 88 VAL A O 1
ATOM 642 N N . ILE A 1 89 ? -4.626 -0.789 -13.903 1.00 94.12 89 ILE A N 1
ATOM 643 C CA . ILE A 1 89 ? -4.588 -2.145 -13.365 1.00 94.12 89 ILE A CA 1
ATOM 644 C C . ILE A 1 89 ? -6.001 -2.573 -12.976 1.00 94.12 89 ILE A C 1
ATOM 646 O O . ILE A 1 89 ? -6.689 -1.876 -12.220 1.00 94.12 89 ILE A O 1
ATOM 650 N N . SER A 1 90 ? -6.452 -3.708 -13.510 1.00 92.81 90 SER A N 1
ATOM 651 C CA . SER A 1 90 ? -7.810 -4.214 -13.282 1.00 92.81 90 SER A CA 1
ATOM 652 C C . SER A 1 90 ? -8.013 -4.709 -11.841 1.00 92.81 90 SER A C 1
ATOM 654 O O . SER A 1 90 ? -7.035 -5.045 -11.170 1.00 92.81 90 SER A O 1
ATOM 656 N N . PRO A 1 91 ? -9.256 -4.731 -11.324 1.00 92.25 91 PRO A N 1
ATOM 657 C CA . PRO A 1 91 ? -9.547 -5.213 -9.974 1.00 92.25 91 PRO A CA 1
ATOM 658 C C . PRO A 1 91 ? -9.127 -6.666 -9.777 1.00 92.25 91 PRO A C 1
ATOM 660 O O . PRO A 1 91 ? -9.360 -7.468 -10.677 1.00 92.25 91 PRO A O 1
ATOM 663 N N . ASN A 1 92 ? -8.589 -7.016 -8.610 1.00 89.06 92 ASN A N 1
ATOM 664 C CA . ASN A 1 92 ? -8.244 -8.399 -8.249 1.00 89.06 92 ASN A CA 1
ATOM 665 C C . ASN A 1 92 ? -7.395 -9.120 -9.312 1.00 89.06 92 ASN A C 1
ATOM 667 O O . ASN A 1 92 ? -7.557 -10.315 -9.555 1.00 89.06 92 ASN A O 1
ATOM 671 N N . THR A 1 93 ? -6.504 -8.382 -9.980 1.00 91.81 93 THR A N 1
ATOM 672 C CA . THR A 1 93 ? -5.646 -8.921 -11.039 1.00 91.81 93 THR A CA 1
ATOM 673 C C . THR A 1 93 ? -4.181 -8.670 -10.752 1.00 91.81 93 THR A C 1
ATOM 675 O O . THR A 1 93 ? -3.808 -7.720 -10.063 1.00 91.81 93 THR A O 1
ATOM 678 N N . CYS A 1 94 ? -3.344 -9.509 -11.349 1.00 91.12 94 CYS A N 1
ATOM 679 C CA . CYS A 1 94 ? -1.953 -9.189 -11.572 1.00 91.12 94 CYS A CA 1
ATOM 680 C C . CYS A 1 94 ? -1.702 -9.091 -13.071 1.00 91.12 94 CYS A C 1
ATOM 682 O O . CYS A 1 94 ? -2.044 -10.013 -13.809 1.00 91.12 94 CYS A O 1
ATOM 684 N N . GLN A 1 95 ? -1.116 -7.988 -13.523 1.00 91.94 95 GLN A N 1
ATOM 685 C CA . GLN A 1 95 ? -0.802 -7.795 -14.937 1.00 91.94 95 GLN A CA 1
ATOM 686 C C . GLN A 1 95 ? 0.533 -7.076 -15.107 1.00 91.94 95 GLN A C 1
ATOM 688 O O . GLN A 1 95 ? 0.971 -6.320 -14.232 1.00 91.94 95 GLN A O 1
ATOM 693 N N . ALA A 1 96 ? 1.173 -7.332 -16.246 1.00 93.38 96 ALA A N 1
ATOM 694 C CA . ALA A 1 96 ? 2.376 -6.625 -16.647 1.00 93.38 96 ALA A CA 1
ATOM 695 C C . ALA A 1 96 ? 2.041 -5.152 -16.912 1.00 93.38 96 ALA A C 1
ATOM 697 O O . ALA A 1 96 ? 1.055 -4.843 -17.580 1.00 93.38 96 ALA A O 1
ATOM 698 N N . PHE A 1 97 ? 2.864 -4.253 -16.388 1.00 95.19 97 PHE A N 1
ATOM 699 C CA . PHE A 1 97 ? 2.709 -2.818 -16.572 1.00 95.19 97 PHE A CA 1
ATOM 700 C C . PHE A 1 97 ? 3.164 -2.405 -17.970 1.00 95.19 97 PHE A C 1
ATOM 702 O O . PHE A 1 97 ? 4.242 -2.815 -18.413 1.00 95.19 97 PHE A O 1
ATOM 709 N N . ASN A 1 98 ? 2.369 -1.574 -18.647 1.00 94.75 98 ASN A N 1
ATOM 710 C CA . ASN A 1 98 ? 2.731 -0.962 -19.926 1.00 94.75 98 ASN A CA 1
ATOM 711 C C . ASN A 1 98 ? 3.181 -2.003 -20.972 1.00 94.75 98 ASN A C 1
ATOM 713 O O . ASN A 1 98 ? 4.235 -1.881 -21.600 1.00 94.75 98 ASN A O 1
ATOM 717 N N . GLY A 1 99 ? 2.426 -3.103 -21.072 1.00 91.06 99 GLY A N 1
ATOM 718 C CA . GLY A 1 99 ? 2.708 -4.202 -22.001 1.00 91.06 99 GLY A CA 1
ATOM 719 C C . GLY A 1 99 ? 3.963 -5.023 -21.677 1.00 91.06 99 GLY A C 1
ATOM 720 O O . GLY A 1 99 ? 4.466 -5.719 -22.553 1.00 91.06 99 GLY A O 1
ATOM 721 N N . GLY A 1 100 ? 4.489 -4.946 -20.450 1.00 90.38 100 GLY A N 1
ATOM 722 C CA . GLY A 1 100 ? 5.704 -5.667 -20.053 1.00 90.38 100 GLY A CA 1
ATOM 723 C C . GLY A 1 100 ? 7.002 -4.944 -20.412 1.00 90.38 100 GLY A C 1
ATOM 724 O O . GLY A 1 100 ? 8.059 -5.572 -20.491 1.00 90.38 100 GLY A O 1
ATOM 725 N N . LYS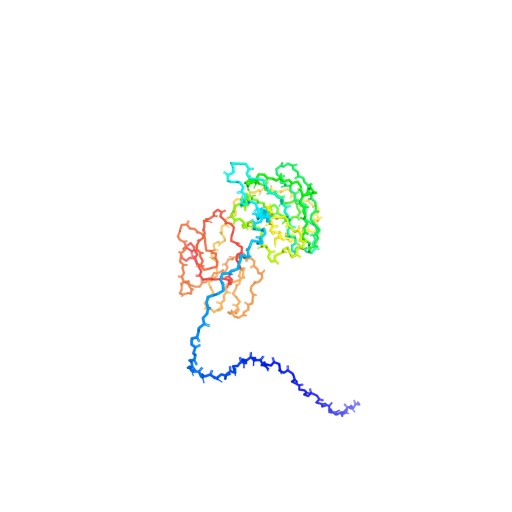 A 1 101 ? 6.947 -3.621 -20.612 1.00 91.81 101 LYS A N 1
ATOM 726 C CA . LYS A 1 101 ? 8.147 -2.788 -20.744 1.00 91.81 101 LYS A CA 1
ATOM 727 C C . LYS A 1 101 ? 9.060 -2.986 -19.529 1.00 91.81 101 LYS A C 1
ATOM 729 O O . LYS A 1 101 ? 8.598 -3.160 -18.400 1.00 91.81 101 LYS A O 1
ATOM 734 N N . GLN A 1 102 ? 10.370 -2.954 -19.765 1.00 91.81 102 GLN A N 1
ATOM 735 C CA . GLN A 1 102 ? 11.349 -3.106 -18.697 1.00 91.81 102 GLN A CA 1
ATOM 736 C C . GLN A 1 102 ? 11.766 -1.755 -18.107 1.00 91.81 102 GLN A C 1
ATOM 738 O O . GLN A 1 102 ? 12.019 -0.794 -18.837 1.00 91.81 102 GLN A O 1
ATOM 743 N N . TYR A 1 103 ? 11.888 -1.711 -16.784 1.00 91.75 103 TYR A N 1
ATOM 744 C CA . TYR A 1 103 ? 12.212 -0.523 -15.992 1.00 91.75 103 TYR A CA 1
ATOM 745 C C . TYR A 1 103 ? 13.546 -0.706 -15.264 1.00 91.75 103 TYR A C 1
ATOM 747 O O . TYR A 1 103 ? 13.917 -1.846 -14.982 1.00 91.75 103 TYR A O 1
ATOM 755 N N . PRO A 1 104 ? 14.288 0.377 -14.967 1.00 91.12 104 PRO A N 1
ATOM 756 C CA . PRO A 1 104 ? 15.495 0.283 -14.148 1.00 91.12 104 PRO A CA 1
ATOM 757 C C . PRO A 1 104 ? 15.170 -0.280 -12.760 1.00 91.12 104 PRO A C 1
ATOM 759 O O . PRO A 1 104 ? 14.031 -0.194 -12.306 1.00 91.12 104 PRO A O 1
ATOM 762 N N . ASP A 1 105 ? 16.182 -0.822 -12.079 1.00 87.81 105 ASP A N 1
ATOM 763 C 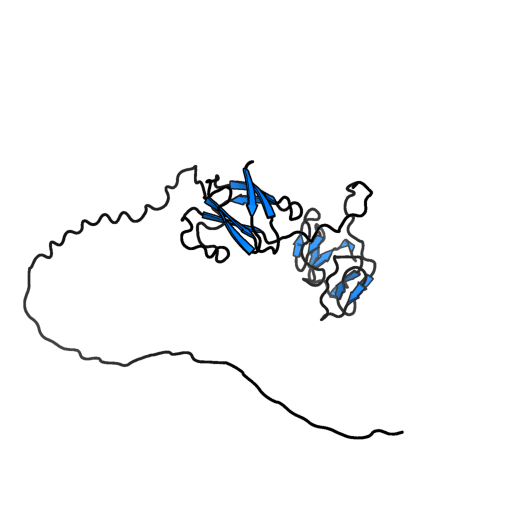CA . ASP A 1 105 ? 16.033 -1.416 -10.745 1.00 87.81 105 ASP A CA 1
ATOM 764 C C . ASP A 1 105 ? 15.256 -0.539 -9.764 1.00 87.81 105 ASP A C 1
ATOM 766 O O . ASP A 1 105 ? 14.371 -1.024 -9.064 1.00 87.81 105 ASP A O 1
ATOM 770 N N . SER A 1 106 ? 15.604 0.746 -9.717 1.00 89.50 106 SER A N 1
ATOM 771 C CA . SER A 1 106 ? 15.015 1.706 -8.798 1.00 89.50 106 SER A CA 1
ATOM 772 C C . SER A 1 106 ? 14.213 2.753 -9.557 1.00 89.50 106 SER A C 1
ATOM 774 O O . SER A 1 106 ? 14.749 3.445 -10.423 1.00 89.50 106 SER A O 1
ATOM 776 N N . PHE A 1 107 ? 12.930 2.889 -9.226 1.00 90.56 107 PHE A N 1
ATOM 777 C CA . PHE A 1 107 ? 12.047 3.883 -9.832 1.00 90.56 107 PHE A CA 1
ATOM 778 C C . PHE A 1 107 ? 10.942 4.327 -8.875 1.00 90.56 107 PHE A C 1
ATOM 780 O O . PHE A 1 107 ? 10.625 3.659 -7.889 1.00 90.56 107 PHE A O 1
ATOM 787 N N . THR A 1 108 ? 10.338 5.472 -9.180 1.00 91.00 108 THR A N 1
ATOM 788 C CA . THR A 1 108 ? 9.171 5.983 -8.460 1.00 91.00 108 THR A CA 1
ATOM 789 C C . THR A 1 108 ? 7.901 5.639 -9.225 1.00 91.00 108 THR A C 1
ATOM 791 O O . THR A 1 108 ? 7.837 5.810 -10.447 1.00 91.00 108 THR A O 1
ATOM 794 N N . TYR A 1 109 ? 6.872 5.211 -8.498 1.00 92.88 109 TYR A N 1
ATOM 795 C CA . TYR A 1 109 ? 5.521 5.070 -9.034 1.00 92.88 109 TYR A CA 1
ATOM 796 C C . TYR A 1 109 ? 4.504 5.848 -8.199 1.00 92.88 109 TYR A C 1
ATOM 798 O O . TYR A 1 109 ? 4.748 6.191 -7.038 1.00 92.88 109 TYR A O 1
ATOM 806 N N . LYS A 1 110 ? 3.353 6.124 -8.804 1.00 90.94 110 LYS A N 1
ATOM 807 C CA . LYS A 1 110 ? 2.227 6.829 -8.198 1.00 90.94 110 LYS A CA 1
ATOM 808 C C . LYS A 1 110 ? 0.914 6.194 -8.629 1.00 90.94 110 LYS A C 1
ATOM 810 O O . LYS A 1 110 ? 0.714 5.913 -9.805 1.00 90.94 110 LYS A O 1
ATOM 815 N N . GLU A 1 111 ? -0.004 6.049 -7.689 1.00 90.38 111 GLU A N 1
ATOM 816 C CA . GLU A 1 111 ? -1.373 5.610 -7.914 1.00 90.38 111 GLU A CA 1
ATOM 817 C C . GLU A 1 111 ? -2.306 6.831 -7.974 1.00 90.38 111 GLU A C 1
ATOM 819 O O . GLU A 1 111 ? -2.262 7.728 -7.126 1.00 90.38 111 GLU A O 1
ATOM 824 N N . SER A 1 112 ? -3.155 6.885 -8.997 1.00 81.00 112 SER A N 1
ATOM 825 C CA . SER A 1 112 ? -3.970 8.068 -9.310 1.00 81.00 112 SER A CA 1
ATOM 826 C C . SER A 1 112 ? -5.381 8.015 -8.711 1.00 81.00 112 SER A C 1
ATOM 828 O O . SER A 1 112 ? -5.966 9.062 -8.449 1.00 81.00 112 SER A O 1
ATOM 830 N N . ASN A 1 113 ? -5.911 6.818 -8.424 1.00 70.25 113 ASN A N 1
ATOM 831 C CA . ASN A 1 113 ? -7.320 6.614 -8.033 1.00 70.25 113 ASN A CA 1
ATOM 832 C C . ASN A 1 113 ? -7.523 6.037 -6.618 1.00 70.25 113 ASN A C 1
ATOM 834 O O . ASN A 1 113 ? -8.660 5.826 -6.195 1.00 70.25 113 ASN A O 1
ATOM 838 N N . SER A 1 114 ? -6.443 5.780 -5.882 1.00 57.59 114 SER A N 1
ATOM 839 C CA . SER A 1 114 ? -6.462 5.158 -4.549 1.00 57.59 114 SER A CA 1
ATOM 840 C C . SER A 1 114 ? -6.145 6.125 -3.399 1.00 57.59 114 SER A C 1
ATOM 842 O O . SER A 1 114 ? -6.046 5.715 -2.245 1.00 57.59 114 SER A O 1
ATOM 844 N N . GLY A 1 115 ? -6.012 7.423 -3.688 1.00 56.88 115 GLY A N 1
ATOM 845 C CA . GLY A 1 115 ? -5.578 8.416 -2.706 1.00 56.88 115 GLY A CA 1
ATOM 846 C C . GLY A 1 115 ? -4.058 8.447 -2.578 1.00 56.88 115 GLY A C 1
ATOM 847 O O . GLY A 1 115 ? -3.515 7.952 -1.601 1.00 56.88 115 GLY A O 1
ATOM 848 N N . ILE A 1 116 ? -3.395 9.024 -3.592 1.00 58.62 116 ILE A N 1
ATOM 849 C CA . ILE A 1 116 ? -1.963 9.386 -3.655 1.00 58.62 116 ILE A CA 1
ATOM 850 C C . ILE A 1 116 ? -1.068 8.453 -2.821 1.00 58.62 116 ILE A C 1
ATOM 852 O O . ILE A 1 116 ? -0.342 8.890 -1.928 1.00 58.62 116 ILE A O 1
ATOM 856 N N . LYS A 1 117 ? -1.131 7.151 -3.102 1.00 69.12 117 LYS A N 1
ATOM 857 C CA . LYS A 1 117 ? -0.106 6.214 -2.656 1.00 69.12 117 LYS A CA 1
ATOM 858 C C . LYS A 1 117 ? 0.869 5.988 -3.796 1.00 69.12 117 LYS A C 1
ATOM 860 O O . LYS A 1 117 ? 0.516 6.034 -4.968 1.00 69.12 117 LYS A O 1
ATOM 865 N N . GLY A 1 118 ? 2.133 5.892 -3.440 1.00 75.81 118 GLY A N 1
ATOM 866 C CA . GLY A 1 118 ? 3.249 5.863 -4.362 1.00 75.81 118 GLY A CA 1
ATOM 867 C C . GLY A 1 118 ? 4.535 5.904 -3.562 1.00 75.81 118 GLY A C 1
ATOM 868 O O . GLY A 1 118 ? 4.531 6.221 -2.369 1.00 75.81 118 GLY A O 1
ATOM 869 N N . GLY A 1 119 ? 5.636 5.556 -4.199 1.00 86.56 119 GLY A N 1
ATOM 870 C CA . GLY A 1 119 ? 6.915 5.499 -3.518 1.00 86.56 119 GLY A CA 1
ATOM 871 C C . GLY A 1 119 ? 8.034 5.054 -4.430 1.00 86.56 119 GLY A C 1
ATOM 872 O O . GLY A 1 119 ? 7.823 4.747 -5.605 1.00 86.56 119 GLY A O 1
ATOM 873 N N . ASN A 1 120 ? 9.230 5.031 -3.854 1.00 88.88 120 ASN A N 1
ATOM 874 C CA . ASN A 1 120 ? 10.399 4.465 -4.499 1.00 88.88 120 ASN A CA 1
ATOM 875 C C . ASN A 1 120 ? 10.385 2.952 -4.307 1.00 88.88 120 ASN A C 1
ATOM 877 O O . ASN A 1 120 ? 10.272 2.461 -3.184 1.00 88.88 120 ASN A O 1
ATOM 881 N N . VAL A 1 121 ? 10.504 2.232 -5.412 1.00 86.44 121 VAL A N 1
ATOM 882 C CA . VAL A 1 121 ? 10.622 0.777 -5.456 1.00 86.44 121 VAL A CA 1
ATOM 883 C C . VAL A 1 121 ? 12.028 0.449 -5.927 1.00 86.44 121 VAL A C 1
ATOM 885 O O . VAL A 1 121 ? 12.513 1.101 -6.844 1.00 86.44 121 VAL A O 1
ATOM 888 N N . SER A 1 122 ? 12.667 -0.543 -5.303 1.00 88.75 122 SER A N 1
ATOM 889 C CA . SER A 1 122 ? 13.900 -1.166 -5.798 1.00 88.75 122 SER A CA 1
ATOM 890 C C . SER A 1 122 ? 13.648 -2.653 -6.009 1.00 88.75 122 SER A C 1
ATOM 892 O O . SER A 1 122 ? 13.410 -3.396 -5.054 1.00 88.75 122 SER A O 1
ATOM 894 N N . CYS A 1 123 ? 13.684 -3.088 -7.263 1.00 84.81 123 CYS A N 1
ATOM 895 C CA . CYS A 1 123 ? 13.352 -4.448 -7.667 1.00 84.81 123 CYS A CA 1
ATOM 896 C C . CYS A 1 123 ? 14.370 -5.489 -7.175 1.00 84.81 123 CYS A C 1
ATOM 898 O O . CYS A 1 123 ? 13.995 -6.633 -6.932 1.00 84.81 123 CYS A O 1
ATOM 900 N N . LYS A 1 124 ? 15.614 -5.079 -6.899 1.00 77.25 124 LYS A N 1
ATOM 901 C CA . LYS A 1 124 ? 16.645 -5.897 -6.244 1.00 77.25 124 LYS A CA 1
ATOM 902 C C . LYS A 1 124 ? 16.217 -6.386 -4.860 1.00 77.25 124 LYS A C 1
ATOM 904 O O . LYS A 1 124 ? 16.558 -7.501 -4.479 1.00 77.25 124 LYS A O 1
ATOM 909 N N . ASN A 1 125 ? 15.466 -5.562 -4.124 1.00 61.00 125 ASN A N 1
ATOM 910 C CA . ASN A 1 125 ? 15.021 -5.850 -2.756 1.00 61.00 125 ASN A CA 1
ATOM 911 C C . ASN A 1 125 ? 13.617 -6.461 -2.691 1.00 61.00 125 ASN A C 1
ATOM 913 O O . ASN A 1 125 ? 13.270 -7.089 -1.697 1.00 61.00 125 ASN A O 1
ATOM 917 N N . VAL A 1 126 ? 12.807 -6.278 -3.738 1.00 56.66 126 VAL A N 1
ATOM 918 C CA . VAL A 1 126 ? 11.440 -6.827 -3.826 1.00 56.66 126 VAL A CA 1
ATOM 919 C C . VAL A 1 126 ? 11.451 -8.341 -4.095 1.00 56.66 126 VAL A C 1
ATOM 921 O O . VAL A 1 126 ? 10.417 -8.991 -3.990 1.00 56.66 126 VAL A O 1
ATOM 924 N N . GLY A 1 127 ? 12.632 -8.919 -4.339 1.00 50.84 127 GLY A N 1
ATOM 925 C CA . GLY A 1 127 ? 12.812 -10.334 -4.623 1.00 50.84 127 GLY A CA 1
ATOM 926 C C . GLY A 1 127 ? 12.519 -10.597 -6.091 1.00 50.84 127 GLY A C 1
ATOM 927 O O . GLY A 1 127 ? 11.366 -10.605 -6.519 1.00 50.84 127 GLY A O 1
ATOM 928 N N . SER A 1 128 ? 13.574 -10.814 -6.874 1.00 46.72 128 SER A N 1
ATOM 929 C CA . SER A 1 128 ? 13.443 -11.380 -8.211 1.00 46.72 128 SER A CA 1
ATOM 930 C C . SER A 1 128 ? 12.628 -12.668 -8.108 1.00 46.72 128 SER A C 1
ATOM 932 O O . SER A 1 128 ? 13.087 -13.658 -7.538 1.00 46.72 128 SER A O 1
ATOM 934 N N . SER A 1 129 ? 11.427 -12.660 -8.683 1.00 50.59 129 SER A N 1
ATOM 935 C CA . SER A 1 129 ? 10.677 -13.866 -9.041 1.00 50.59 129 SER A CA 1
ATOM 936 C C . SER A 1 129 ? 10.339 -14.848 -7.904 1.00 50.59 129 SER A C 1
ATOM 938 O O . SER A 1 129 ? 10.759 -15.994 -7.966 1.00 50.59 129 SER A O 1
ATOM 940 N N . ASN A 1 130 ? 9.527 -14.454 -6.918 1.00 50.41 130 ASN A N 1
ATOM 941 C CA . ASN A 1 130 ? 8.405 -15.298 -6.469 1.00 50.41 130 ASN A CA 1
ATOM 942 C C . ASN A 1 130 ? 7.476 -14.499 -5.549 1.00 50.41 130 ASN A C 1
ATOM 944 O O . ASN A 1 130 ? 7.713 -14.377 -4.351 1.00 50.41 130 ASN A O 1
ATOM 948 N N . ASN A 1 131 ? 6.423 -13.922 -6.120 1.00 49.28 131 ASN A N 1
ATOM 949 C CA . ASN A 1 131 ? 5.353 -13.338 -5.331 1.00 49.28 131 ASN A CA 1
ATOM 950 C C . ASN A 1 131 ? 4.189 -14.317 -5.406 1.00 49.28 131 ASN A C 1
ATOM 952 O O . ASN A 1 131 ? 3.489 -14.342 -6.414 1.00 49.28 131 ASN A O 1
ATOM 956 N N . ASP A 1 132 ? 3.889 -15.009 -4.307 1.00 59.12 132 ASP A N 1
ATOM 957 C CA . ASP A 1 132 ? 2.614 -15.722 -4.092 1.00 59.12 132 ASP A CA 1
ATOM 958 C C . ASP A 1 132 ? 1.376 -14.825 -4.352 1.00 59.12 132 ASP A C 1
ATOM 960 O O . ASP A 1 132 ? 0.231 -15.266 -4.349 1.00 59.12 132 ASP A O 1
ATOM 964 N N . LYS A 1 133 ? 1.603 -13.523 -4.560 1.00 64.75 133 LYS A N 1
ATOM 965 C CA . LYS A 1 133 ? 0.638 -12.487 -4.930 1.00 64.75 133 LYS A CA 1
ATOM 966 C C . LYS A 1 133 ? 0.249 -12.492 -6.411 1.00 64.75 133 LYS A C 1
ATOM 968 O O . LYS A 1 133 ? -0.864 -12.096 -6.734 1.00 64.75 133 LYS A O 1
ATOM 973 N N . CYS A 1 134 ? 1.149 -12.906 -7.299 1.00 72.69 134 CYS A N 1
ATOM 974 C CA . CYS A 1 134 ? 0.930 -12.995 -8.740 1.00 72.69 134 CYS A CA 1
ATOM 975 C C . CYS A 1 134 ? 1.245 -14.418 -9.169 1.00 72.69 134 CYS A C 1
ATOM 977 O O . CYS A 1 134 ? 2.324 -14.686 -9.684 1.00 72.69 134 CYS A O 1
ATOM 979 N N . ASN A 1 135 ? 0.319 -15.340 -8.929 1.00 68.25 135 ASN A N 1
ATOM 980 C CA . ASN A 1 135 ? 0.447 -16.734 -9.349 1.00 68.25 135 ASN A CA 1
ATOM 981 C C . ASN A 1 135 ? 0.284 -16.879 -10.882 1.00 68.25 135 ASN A C 1
ATOM 983 O O . ASN A 1 135 ? -0.586 -17.598 -11.367 1.00 68.25 135 ASN A O 1
ATOM 987 N N . LEU A 1 136 ? 1.052 -16.106 -11.657 1.00 67.62 136 LEU A N 1
ATOM 988 C CA . LEU A 1 136 ? 1.031 -16.092 -13.114 1.00 67.62 136 LEU A CA 1
ATOM 989 C C . LEU A 1 136 ? 2.085 -17.071 -13.638 1.00 67.62 136 LEU A C 1
ATOM 991 O O . LEU A 1 136 ? 3.289 -16.840 -13.505 1.00 67.62 136 LEU A O 1
ATOM 995 N N . LEU A 1 137 ? 1.628 -18.154 -14.268 1.00 69.81 137 LEU A N 1
ATOM 996 C CA . LEU A 1 137 ? 2.504 -19.078 -14.987 1.00 69.81 137 LEU A CA 1
ATOM 997 C C . LEU A 1 137 ? 3.233 -18.317 -16.112 1.00 69.81 137 LEU A C 1
ATOM 999 O O . LEU A 1 137 ? 2.596 -17.621 -16.899 1.00 69.81 137 LEU A O 1
ATOM 1003 N N . GLY A 1 138 ? 4.560 -18.447 -16.197 1.00 73.69 138 GLY A N 1
ATOM 1004 C CA . GLY A 1 138 ? 5.360 -17.814 -17.257 1.00 73.69 138 GLY A CA 1
ATOM 1005 C C . GLY A 1 138 ? 5.873 -16.399 -16.959 1.00 73.69 138 GLY A C 1
ATOM 1006 O O . GLY A 1 138 ? 6.335 -15.721 -17.875 1.00 73.69 138 GLY A O 1
ATOM 1007 N N . MET A 1 139 ? 5.836 -15.938 -15.703 1.00 77.25 139 MET A N 1
ATOM 1008 C CA . MET A 1 139 ? 6.535 -14.705 -15.323 1.00 77.25 139 MET A CA 1
ATOM 1009 C C . MET A 1 139 ? 8.053 -14.811 -15.573 1.0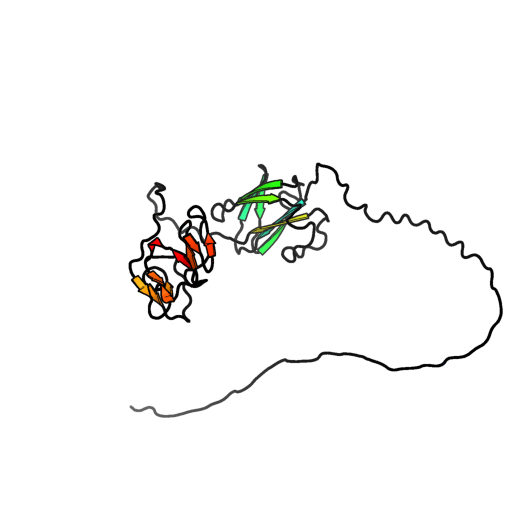0 77.25 139 MET A C 1
ATOM 1011 O O . MET A 1 139 ? 8.664 -15.832 -15.240 1.00 77.25 139 MET A O 1
ATOM 1015 N N . PRO A 1 140 ? 8.696 -13.760 -16.115 1.00 78.56 140 PRO A N 1
ATOM 1016 C CA . PRO A 1 140 ? 10.129 -13.779 -16.368 1.00 78.56 140 PRO A CA 1
ATOM 1017 C C . PRO A 1 140 ? 10.926 -13.725 -15.055 1.00 78.56 140 PRO A C 1
ATOM 1019 O O . PRO A 1 140 ? 10.489 -13.146 -14.061 1.00 78.56 140 PRO A O 1
ATOM 1022 N N . ARG A 1 141 ? 12.143 -14.285 -15.053 1.00 75.69 141 ARG A N 1
ATOM 1023 C CA . ARG A 1 141 ? 13.028 -14.308 -13.866 1.00 75.69 141 ARG A CA 1
ATOM 1024 C C . ARG A 1 141 ? 13.417 -12.911 -13.362 1.00 75.69 141 ARG A C 1
ATOM 1026 O O . ARG A 1 141 ? 13.711 -12.737 -12.188 1.00 75.69 141 ARG A O 1
ATOM 1033 N N . ASN A 1 142 ? 13.397 -11.901 -14.230 1.00 82.31 142 ASN A N 1
ATOM 1034 C CA . ASN A 1 142 ? 13.605 -10.495 -13.874 1.00 82.31 142 ASN A CA 1
ATOM 1035 C C . ASN A 1 142 ? 12.275 -9.745 -13.662 1.00 82.31 142 ASN A C 1
ATOM 1037 O O . ASN A 1 142 ? 12.153 -8.577 -14.033 1.00 82.31 142 ASN A O 1
ATOM 1041 N N . ALA A 1 143 ? 11.255 -10.405 -13.114 1.00 85.81 143 ALA A N 1
ATOM 1042 C CA . ALA A 1 143 ? 9.999 -9.751 -12.776 1.00 85.81 143 ALA A CA 1
ATOM 1043 C C . ALA A 1 143 ? 10.079 -9.008 -11.435 1.00 85.81 143 ALA A C 1
ATOM 1045 O O . ALA A 1 143 ? 10.662 -9.497 -10.468 1.00 85.81 143 ALA A O 1
ATOM 1046 N N . CYS A 1 144 ? 9.433 -7.846 -11.380 1.00 89.00 144 CYS A N 1
ATOM 1047 C CA . CYS A 1 144 ? 9.301 -7.004 -10.198 1.00 89.00 144 CYS A CA 1
ATOM 1048 C C . CYS A 1 144 ? 7.819 -6.759 -9.928 1.00 89.00 144 CYS A C 1
ATOM 1050 O O . CYS A 1 144 ? 7.146 -6.104 -10.721 1.00 89.00 144 CYS A O 1
ATOM 1052 N N . VAL A 1 145 ? 7.293 -7.318 -8.841 1.00 90.25 145 VAL A N 1
ATOM 1053 C CA . VAL A 1 145 ? 5.858 -7.271 -8.543 1.00 90.25 145 VAL A CA 1
ATOM 1054 C C . VAL A 1 145 ? 5.585 -6.262 -7.431 1.00 90.25 145 VAL A C 1
ATOM 1056 O O . VAL A 1 145 ? 6.048 -6.425 -6.305 1.00 90.25 145 VAL A O 1
ATOM 1059 N N . ILE A 1 146 ? 4.770 -5.254 -7.726 1.00 89.75 146 ILE A N 1
ATOM 1060 C CA . ILE A 1 146 ? 4.347 -4.220 -6.779 1.00 89.75 146 ILE A CA 1
ATOM 1061 C C . ILE A 1 146 ? 2.892 -4.473 -6.385 1.00 89.75 146 ILE A C 1
ATOM 1063 O O . ILE A 1 146 ? 2.008 -4.537 -7.238 1.00 89.75 146 ILE A O 1
ATOM 1067 N N . THR A 1 147 ? 2.620 -4.617 -5.089 1.00 89.75 147 THR A N 1
ATOM 1068 C CA . THR A 1 147 ? 1.258 -4.853 -4.589 1.00 89.75 147 THR A CA 1
ATOM 1069 C C . THR A 1 147 ? 0.532 -3.548 -4.289 1.00 89.75 147 THR A C 1
ATOM 1071 O O . THR A 1 147 ? 1.001 -2.755 -3.470 1.00 89.75 147 THR A O 1
ATOM 1074 N N . ILE A 1 148 ? -0.652 -3.381 -4.866 1.00 88.62 148 ILE A N 1
ATOM 1075 C CA . ILE A 1 148 ? -1.584 -2.298 -4.566 1.00 88.62 148 ILE A CA 1
ATOM 1076 C C . ILE A 1 148 ? -2.596 -2.841 -3.554 1.00 88.62 148 ILE A C 1
ATOM 1078 O O . ILE A 1 148 ? -3.505 -3.596 -3.898 1.00 88.62 148 ILE A O 1
ATOM 1082 N N . ASN A 1 149 ? -2.407 -2.478 -2.284 1.00 81.38 149 ASN A N 1
ATOM 1083 C CA . ASN A 1 149 ? -3.230 -2.974 -1.167 1.00 81.38 149 ASN A CA 1
ATOM 1084 C C . ASN A 1 149 ? -4.086 -1.879 -0.523 1.00 81.38 149 ASN A C 1
ATOM 1086 O O . ASN A 1 149 ? -4.882 -2.139 0.371 1.00 81.38 149 ASN A O 1
ATOM 1090 N N . SER A 1 150 ? -3.879 -0.623 -0.906 1.00 78.38 150 SER A N 1
ATOM 1091 C CA . SER A 1 150 ? -4.619 0.507 -0.360 1.00 78.38 150 SER A CA 1
ATOM 1092 C C . SER A 1 150 ? -5.489 1.058 -1.452 1.00 78.38 150 SER A C 1
ATOM 1094 O O . SER A 1 150 ? -5.014 1.774 -2.315 1.00 78.38 150 SER A O 1
ATOM 1096 N N . CYS A 1 151 ? -6.764 0.716 -1.415 1.00 74.69 151 CYS A N 1
ATOM 1097 C CA . CYS A 1 151 ? -7.654 1.034 -2.516 1.00 74.69 151 CYS A CA 1
ATOM 1098 C C . CYS A 1 151 ? -8.158 2.472 -2.456 1.00 74.69 151 CYS A C 1
ATOM 1100 O O . CYS A 1 151 ? -8.803 2.911 -3.393 1.00 74.69 151 CYS A O 1
ATOM 1102 N N . GLY A 1 152 ? -7.870 3.226 -1.395 1.00 64.94 152 GLY A N 1
ATOM 1103 C CA . GLY A 1 152 ? -8.552 4.481 -1.104 1.00 64.94 152 GLY A CA 1
ATOM 1104 C C . GLY A 1 152 ? -10.026 4.212 -0.828 1.00 64.94 152 GLY A C 1
ATOM 1105 O O . GLY A 1 152 ? -10.715 3.551 -1.612 1.00 64.94 152 GLY A O 1
ATOM 1106 N N . GLU A 1 153 ? -10.542 4.719 0.282 1.00 56.97 153 GLU A N 1
ATOM 1107 C CA . GLU A 1 153 ? -11.990 4.726 0.469 1.00 56.97 153 GLU A CA 1
ATOM 1108 C C . GLU A 1 153 ? -12.641 5.422 -0.741 1.00 56.97 153 GLU A C 1
ATOM 1110 O O . GLU A 1 153 ? -12.037 6.337 -1.321 1.00 56.97 153 GLU A O 1
ATOM 1115 N N . PRO A 1 154 ? -13.808 4.947 -1.220 1.00 52.28 154 PRO A N 1
ATOM 1116 C CA . PRO A 1 154 ? -14.519 5.624 -2.295 1.00 52.28 154 PRO A CA 1
ATOM 1117 C C . PRO A 1 154 ? -14.629 7.100 -1.927 1.00 52.28 154 PRO A C 1
ATOM 1119 O O . PRO A 1 154 ? -15.058 7.434 -0.823 1.00 52.28 154 PRO A O 1
ATOM 1122 N N . ALA A 1 155 ? -14.169 7.972 -2.829 1.00 45.66 155 ALA A N 1
ATOM 1123 C CA . ALA A 1 155 ? -14.254 9.405 -2.618 1.00 45.66 155 ALA A CA 1
ATOM 1124 C C . ALA A 1 155 ? -15.702 9.726 -2.213 1.00 45.66 155 ALA A C 1
ATOM 1126 O O . ALA A 1 155 ? -16.608 9.367 -2.973 1.00 45.66 155 ALA A O 1
ATOM 1127 N N . PRO A 1 156 ? -15.950 10.335 -1.037 1.00 43.41 156 PRO A N 1
ATOM 1128 C CA . PRO A 1 156 ? -17.303 10.678 -0.641 1.00 43.41 156 PRO A CA 1
ATOM 1129 C C . PRO A 1 156 ? -17.895 11.542 -1.750 1.00 43.41 156 PRO A C 1
ATOM 1131 O O . PRO A 1 156 ? -17.286 12.535 -2.160 1.00 43.41 156 PRO A O 1
ATOM 1134 N N . THR A 1 157 ? -19.034 11.105 -2.287 1.00 38.56 157 THR A N 1
ATOM 1135 C CA . THR A 1 157 ? -19.763 11.765 -3.367 1.00 38.56 157 THR A CA 1
ATOM 1136 C C . THR A 1 157 ? -19.954 13.232 -2.989 1.00 38.56 157 THR A C 1
ATOM 1138 O O . THR A 1 157 ? -20.727 13.565 -2.093 1.00 38.56 157 THR A O 1
ATOM 1141 N N . ARG A 1 158 ? -19.167 14.118 -3.606 1.00 39.59 158 ARG A N 1
ATOM 1142 C CA . ARG A 1 158 ? -19.161 15.542 -3.271 1.00 39.59 158 ARG A CA 1
ATOM 1143 C C . ARG A 1 158 ? -20.476 16.174 -3.727 1.00 39.59 158 ARG A C 1
ATOM 1145 O O . ARG A 1 158 ? -20.699 16.325 -4.923 1.00 39.59 158 ARG A O 1
ATOM 1152 N N . SER A 1 159 ? -21.287 16.628 -2.772 1.00 36.25 159 SER A N 1
ATOM 1153 C CA . SER A 1 159 ? -22.025 17.887 -2.949 1.00 36.25 159 SER A CA 1
ATOM 1154 C C . SER A 1 159 ? -21.009 19.043 -3.061 1.00 36.25 159 SER A C 1
ATOM 1156 O O . SER A 1 159 ? -19.923 18.948 -2.481 1.00 36.25 159 SER A O 1
ATOM 1158 N N . PRO A 1 160 ? -21.282 20.105 -3.839 1.00 53.28 160 PRO A N 1
ATOM 1159 C CA . PRO A 1 160 ? -20.271 21.096 -4.197 1.00 53.28 160 PRO A CA 1
ATOM 1160 C C . PRO A 1 160 ? -19.941 22.054 -3.040 1.00 53.28 160 PRO A C 1
ATOM 1162 O O . PRO A 1 160 ? -20.810 22.385 -2.238 1.00 53.28 160 PRO A O 1
ATOM 1165 N N . THR A 1 161 ? -18.716 22.609 -3.076 1.00 48.81 161 THR A N 1
ATOM 1166 C CA . THR A 1 161 ? -18.159 23.710 -2.236 1.00 48.81 161 THR A CA 1
ATOM 1167 C C . THR A 1 161 ? -17.500 23.209 -0.935 1.00 48.81 161 THR A C 1
ATOM 1169 O O . THR A 1 161 ? -18.164 22.614 -0.104 1.00 48.81 161 THR A O 1
ATOM 1172 N N . ARG A 1 162 ? -16.194 23.359 -0.649 1.00 41.12 162 ARG A N 1
ATOM 1173 C CA . ARG A 1 162 ? -15.251 24.487 -0.818 1.00 41.12 162 ARG A CA 1
ATOM 1174 C C . ARG A 1 162 ? -13.787 23.975 -0.740 1.00 41.12 162 ARG A C 1
ATOM 1176 O O . ARG A 1 162 ? -13.545 22.854 -0.304 1.00 41.12 162 ARG A O 1
ATOM 1183 N N . ALA A 1 163 ? -12.832 24.798 -1.178 1.00 42.47 163 ALA A N 1
ATOM 1184 C CA . ALA A 1 163 ? -11.390 24.524 -1.311 1.00 42.47 163 ALA A CA 1
ATOM 1185 C C . ALA A 1 163 ? -10.654 24.087 -0.014 1.00 42.47 163 ALA A C 1
ATOM 1187 O O . ALA A 1 163 ? -11.068 24.500 1.070 1.00 42.47 163 ALA A O 1
ATOM 1188 N N . PRO A 1 164 ? -9.536 23.323 -0.093 1.00 50.06 164 PRO A N 1
ATOM 1189 C CA . PRO A 1 164 ? -8.757 22.948 1.081 1.00 50.06 164 PRO A CA 1
ATOM 1190 C C . PRO A 1 164 ? -7.650 23.973 1.373 1.00 50.06 164 PRO A C 1
ATOM 1192 O O . PRO A 1 164 ? -6.753 24.196 0.562 1.00 50.06 164 PRO A O 1
ATOM 1195 N N . THR A 1 165 ? -7.681 24.550 2.572 1.00 45.38 165 THR A N 1
ATOM 1196 C CA . THR A 1 165 ? -6.497 25.131 3.212 1.00 45.38 165 THR A CA 1
ATOM 1197 C C . THR A 1 165 ? -5.916 24.067 4.134 1.00 45.38 165 THR A C 1
ATOM 1199 O O . THR A 1 165 ? -6.518 23.715 5.147 1.00 45.38 165 THR A O 1
ATOM 1202 N N . SER A 1 166 ? -4.762 23.523 3.762 1.00 49.06 166 SER A N 1
ATOM 1203 C CA . SER A 1 166 ? -4.000 22.562 4.559 1.00 49.06 166 SER A CA 1
ATOM 1204 C C . SER A 1 166 ? -3.427 23.260 5.796 1.00 49.06 166 SER A C 1
ATOM 1206 O O . SER A 1 166 ? -2.384 23.907 5.720 1.00 49.06 166 SER A O 1
ATOM 1208 N N . ALA A 1 167 ? -4.108 23.152 6.936 1.00 39.47 167 ALA A N 1
ATOM 1209 C CA . ALA A 1 167 ? -3.525 23.475 8.233 1.00 39.47 167 ALA A CA 1
ATOM 1210 C C . ALA A 1 167 ? -2.808 22.235 8.809 1.00 39.47 167 ALA A C 1
ATOM 1212 O O . ALA A 1 167 ? -3.237 21.109 8.542 1.00 39.47 167 ALA A O 1
ATOM 1213 N N . PRO A 1 168 ? -1.741 22.408 9.611 1.00 43.84 168 PRO A N 1
ATOM 1214 C CA . PRO A 1 168 ? -1.090 21.307 10.312 1.00 43.84 168 PRO A CA 1
ATOM 1215 C C . PRO A 1 168 ? -2.118 20.612 11.205 1.00 43.84 168 PRO A C 1
ATOM 1217 O O . PRO A 1 168 ? -2.766 21.273 12.022 1.00 43.84 168 PRO A O 1
ATOM 1220 N N . ILE A 1 169 ? -2.275 19.297 11.053 1.00 47.53 169 ILE A N 1
ATOM 1221 C CA . ILE A 1 169 ? -3.115 18.487 11.938 1.00 47.53 169 ILE A CA 1
ATOM 1222 C C . ILE A 1 169 ? -2.483 18.575 13.328 1.00 47.53 169 ILE A C 1
ATOM 1224 O O . ILE A 1 169 ? -1.463 17.947 13.601 1.00 47.53 169 ILE A O 1
ATOM 1228 N N . ARG A 1 170 ? -3.042 19.424 14.194 1.00 53.00 170 ARG A N 1
ATOM 1229 C CA . ARG A 1 170 ? -2.693 19.436 15.613 1.00 53.00 170 ARG A CA 1
ATOM 1230 C C . ARG A 1 170 ? -3.191 18.116 16.190 1.00 53.00 170 ARG A C 1
ATOM 1232 O O . ARG A 1 170 ? -4.378 17.821 16.054 1.00 53.00 170 ARG A O 1
ATOM 1239 N N . GLU A 1 171 ? -2.297 17.332 16.788 1.00 57.56 171 GLU A N 1
ATOM 1240 C CA . GLU A 1 171 ? -2.690 16.115 17.501 1.00 57.56 171 GLU A CA 1
ATOM 1241 C C . GLU A 1 171 ? -3.795 16.464 18.519 1.00 57.56 171 GLU A C 1
ATOM 1243 O O . GLU A 1 171 ? -3.688 17.478 19.225 1.00 57.56 171 GLU A O 1
ATOM 1248 N N . PRO A 1 172 ? -4.900 15.698 18.563 1.00 60.88 172 PRO A N 1
ATOM 1249 C CA . PRO A 1 172 ? -5.973 15.959 19.506 1.00 60.88 172 PRO A CA 1
ATOM 1250 C C . PRO A 1 172 ? -5.452 15.708 20.921 1.00 60.88 172 PRO A C 1
ATOM 1252 O O . PRO A 1 172 ? -5.181 14.571 21.288 1.00 60.88 172 PRO A O 1
ATOM 1255 N N . LYS A 1 173 ? -5.327 16.777 21.717 1.00 76.12 173 LYS A N 1
ATOM 1256 C CA . LYS A 1 173 ? -4.998 16.671 23.144 1.00 76.12 173 LYS A CA 1
ATOM 1257 C C . LYS A 1 173 ? -5.997 15.755 23.842 1.00 76.12 173 LYS A C 1
ATOM 1259 O O . LYS A 1 173 ? -7.207 15.896 23.617 1.00 76.12 173 LYS A O 1
ATOM 1264 N N . CYS A 1 174 ? -5.502 14.886 24.717 1.00 84.62 174 CYS A N 1
ATOM 1265 C CA . CYS A 1 174 ? -6.356 14.018 25.505 1.00 84.62 174 CYS A CA 1
ATOM 1266 C C . CYS A 1 174 ? -7.403 14.804 26.304 1.00 84.62 174 CYS A C 1
ATOM 1268 O O . CYS A 1 174 ? -7.071 15.702 27.077 1.00 84.62 174 CYS A O 1
ATOM 1270 N N . LYS A 1 175 ? -8.682 14.464 26.124 1.00 88.94 175 LYS A N 1
ATOM 1271 C CA . LYS A 1 175 ? -9.796 15.014 26.917 1.00 88.94 175 LYS A CA 1
ATOM 1272 C C . LYS A 1 175 ? -10.450 13.966 27.806 1.00 88.94 175 LYS A C 1
ATOM 1274 O O . LYS A 1 175 ? -11.196 14.325 28.714 1.00 88.94 175 LYS A O 1
ATOM 1279 N N . ARG A 1 176 ? -10.223 12.679 27.526 1.00 88.50 176 ARG A N 1
ATOM 1280 C CA . ARG A 1 176 ? -10.863 11.577 28.241 1.00 88.50 176 ARG A CA 1
ATOM 1281 C C . ARG A 1 176 ? -9.917 10.395 28.393 1.00 88.50 176 ARG A C 1
ATOM 1283 O O . ARG A 1 176 ? -9.530 9.791 27.401 1.00 88.50 176 ARG A O 1
ATOM 1290 N N . HIS A 1 177 ? -9.634 9.998 29.627 1.00 88.94 177 HIS A N 1
ATOM 1291 C CA . HIS A 1 177 ? -8.844 8.801 29.913 1.00 88.94 177 HIS A CA 1
ATOM 1292 C C . HIS A 1 177 ? -9.746 7.590 30.173 1.00 88.94 177 HIS A C 1
ATOM 1294 O O . HIS A 1 177 ? -10.708 7.654 30.941 1.00 88.94 177 HIS A O 1
ATOM 1300 N N . CYS A 1 178 ? -9.437 6.472 29.523 1.00 89.75 178 CYS A N 1
ATOM 1301 C CA . CYS A 1 178 ? -10.199 5.232 29.608 1.00 89.75 178 CYS A CA 1
ATOM 1302 C C . CYS A 1 178 ? -9.620 4.309 30.685 1.00 89.75 178 CYS A C 1
ATOM 1304 O O . CYS A 1 178 ? -8.692 3.543 30.429 1.00 89.75 178 CYS A O 1
ATOM 1306 N N . SER A 1 179 ? -10.177 4.379 31.899 1.00 88.94 179 SER A N 1
ATOM 1307 C CA . SER A 1 179 ? -9.809 3.497 33.019 1.00 88.94 179 SER A CA 1
ATOM 1308 C C . SER A 1 179 ? -10.379 2.083 32.867 1.00 88.94 179 SER A C 1
ATOM 1310 O O . SER A 1 179 ? -9.702 1.096 33.151 1.00 88.94 179 SER A O 1
ATOM 1312 N N . LYS A 1 180 ? -11.612 1.973 32.359 1.00 88.81 180 LYS A N 1
ATOM 1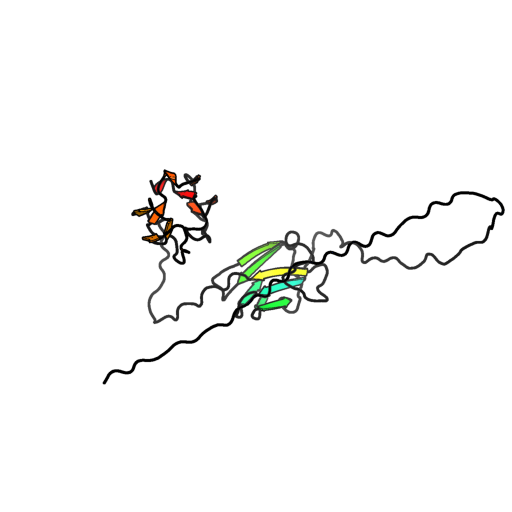313 C CA . LYS A 1 180 ? -12.256 0.713 31.962 1.00 88.81 180 LYS A CA 1
ATOM 1314 C C . LYS A 1 180 ? -12.429 0.700 30.448 1.00 88.81 180 LYS A C 1
ATOM 1316 O O . LYS A 1 180 ? -12.942 1.671 29.888 1.00 88.81 180 LYS A O 1
ATOM 1321 N N . GLY A 1 181 ? -12.019 -0.390 29.805 1.00 89.56 181 GLY A N 1
ATOM 1322 C CA . GLY A 1 181 ? -12.018 -0.470 28.353 1.00 89.56 181 GLY A CA 1
ATOM 1323 C C . GLY A 1 181 ? -10.835 0.244 27.696 1.00 89.56 181 GLY A C 1
ATOM 1324 O O . GLY A 1 181 ? -9.815 0.501 28.347 1.00 89.56 181 GLY A O 1
ATOM 1325 N N . LYS A 1 182 ? -11.015 0.581 26.414 1.00 88.31 182 LYS A N 1
ATOM 1326 C CA . LYS A 1 182 ? -10.007 1.141 25.508 1.00 88.31 182 LYS A CA 1
ATOM 1327 C C . LYS A 1 182 ? -10.510 2.365 24.730 1.00 88.31 182 LYS A C 1
ATOM 1329 O O . LYS A 1 182 ? -11.720 2.491 24.522 1.00 88.31 182 LYS A O 1
ATOM 1334 N N . PRO A 1 183 ? -9.620 3.282 24.312 1.00 88.81 183 PRO A N 1
ATOM 1335 C CA . PRO A 1 183 ? -10.004 4.475 23.566 1.00 88.81 183 PRO A CA 1
ATOM 1336 C C . PRO A 1 183 ? -10.441 4.150 22.132 1.00 88.81 183 PRO A C 1
ATOM 1338 O O . PRO A 1 183 ? -9.853 3.306 21.462 1.00 88.81 183 PRO A O 1
ATOM 1341 N N . CYS A 1 184 ? -11.467 4.849 21.646 1.00 89.38 184 CYS A N 1
ATOM 1342 C CA . CYS A 1 184 ? -11.933 4.781 20.265 1.00 89.38 184 CYS A CA 1
ATOM 1343 C C . CYS A 1 184 ? -12.572 6.111 19.840 1.00 89.38 184 CYS A C 1
ATOM 1345 O O . CYS A 1 184 ? -13.683 6.451 20.266 1.00 89.38 184 CYS A O 1
ATOM 1347 N N . GLY A 1 185 ? -11.879 6.885 19.001 1.00 88.19 185 GLY A N 1
ATOM 1348 C CA . GLY A 1 185 ? -12.278 8.263 18.707 1.00 88.19 185 GLY A CA 1
ATOM 1349 C C . GLY A 1 185 ? -12.303 9.113 19.980 1.00 88.19 185 GLY A C 1
ATOM 1350 O O . GLY A 1 185 ? -11.292 9.241 20.665 1.00 88.19 185 GLY A O 1
ATOM 1351 N N . ASP A 1 186 ? -13.464 9.676 20.310 1.00 91.06 186 ASP A N 1
ATOM 1352 C CA . ASP A 1 186 ? -13.671 10.534 21.488 1.00 91.06 186 ASP A CA 1
ATOM 1353 C C . ASP A 1 186 ? -14.288 9.796 22.690 1.00 91.06 186 ASP A C 1
ATOM 1355 O O . ASP A 1 186 ? -14.745 10.412 23.653 1.00 91.06 186 ASP A O 1
ATOM 1359 N N . SER A 1 187 ? -14.384 8.466 22.643 1.00 92.81 187 SER A N 1
ATOM 1360 C CA . SER A 1 187 ? -15.063 7.666 23.668 1.00 92.81 187 SER A CA 1
ATOM 1361 C C . SER A 1 187 ? -14.241 6.456 24.099 1.00 92.81 187 SER A C 1
ATOM 1363 O O . SER A 1 187 ? -13.288 6.064 23.432 1.00 92.81 187 SER A O 1
ATOM 1365 N N . CYS A 1 188 ? -14.632 5.859 25.224 1.00 92.81 188 CYS A N 1
ATOM 1366 C CA . CYS A 1 188 ? -14.085 4.593 25.702 1.00 92.81 188 CYS A CA 1
ATOM 1367 C C . CYS A 1 188 ? -15.062 3.470 25.358 1.00 92.81 188 CYS A C 1
ATOM 1369 O O . CYS A 1 188 ? -16.257 3.596 25.628 1.00 92.81 188 CYS A O 1
ATOM 1371 N N . ILE A 1 189 ? -14.558 2.389 24.778 1.00 92.69 189 ILE A N 1
ATOM 1372 C CA . ILE A 1 189 ? -15.323 1.180 24.454 1.00 92.69 189 ILE A CA 1
ATOM 1373 C C . ILE A 1 189 ? -14.813 0.008 25.293 1.00 92.69 189 ILE A C 1
ATOM 1375 O O . ILE A 1 189 ? -13.725 0.087 25.855 1.00 92.69 189 ILE A O 1
ATOM 1379 N N . ALA A 1 190 ? -15.574 -1.082 25.392 1.00 91.44 190 ALA A N 1
ATOM 1380 C CA . ALA A 1 190 ? -15.127 -2.279 26.109 1.00 91.44 190 ALA A CA 1
ATOM 1381 C C . ALA A 1 190 ? -13.822 -2.852 25.511 1.00 91.44 190 ALA A C 1
ATOM 1383 O O . ALA A 1 190 ? -13.581 -2.725 24.311 1.00 91.44 190 ALA A O 1
ATOM 1384 N N . ASP A 1 191 ? -12.986 -3.504 26.331 1.00 85.69 191 ASP A N 1
ATOM 1385 C CA . ASP A 1 191 ? -11.674 -4.021 25.894 1.00 85.69 191 ASP A CA 1
ATOM 1386 C C . ASP A 1 191 ? -11.801 -5.019 24.718 1.00 85.69 191 ASP A C 1
ATOM 1388 O O . ASP A 1 191 ? -10.961 -5.043 23.815 1.00 85.69 191 ASP A O 1
ATOM 1392 N N . ASN A 1 192 ? -12.903 -5.774 24.674 1.00 85.19 192 ASN A N 1
ATOM 1393 C CA . ASN A 1 192 ? -13.222 -6.751 23.630 1.00 85.19 192 ASN A CA 1
ATOM 1394 C C . ASN A 1 192 ? -13.959 -6.175 22.402 1.00 85.19 192 ASN A C 1
ATOM 1396 O O . ASN A 1 192 ? -14.213 -6.918 21.459 1.00 85.19 192 ASN A O 1
ATOM 1400 N N . ALA A 1 193 ? -14.322 -4.889 22.389 1.00 88.12 193 ALA A N 1
ATOM 1401 C CA . ALA A 1 193 ? -15.028 -4.274 21.262 1.00 88.12 193 ALA A CA 1
ATOM 1402 C C . ALA A 1 193 ? -14.040 -3.800 20.185 1.00 88.12 193 ALA A C 1
ATOM 1404 O O . ALA A 1 193 ? -13.006 -3.245 20.519 1.00 88.12 193 ALA A O 1
ATOM 1405 N N . THR A 1 194 ? -14.322 -3.964 18.896 1.00 85.69 194 THR A N 1
ATOM 1406 C CA . THR A 1 194 ? -13.432 -3.458 17.830 1.00 85.69 194 THR A CA 1
ATOM 1407 C C . THR A 1 194 ? -13.639 -1.960 17.608 1.00 85.69 194 THR A C 1
ATOM 1409 O O . THR A 1 194 ? -14.782 -1.506 17.509 1.00 85.69 194 THR A O 1
ATOM 1412 N N . CYS A 1 195 ? -12.554 -1.184 17.508 1.00 84.56 195 CYS A N 1
ATOM 1413 C CA . CYS A 1 195 ? -12.657 0.231 17.156 1.00 84.56 195 CYS A CA 1
ATOM 1414 C C . CYS A 1 195 ? -12.596 0.434 15.638 1.00 84.56 195 CYS A C 1
ATOM 1416 O O . CYS A 1 195 ? -11.632 0.050 14.990 1.00 84.56 195 CYS A O 1
ATOM 1418 N N . THR A 1 196 ? -13.598 1.107 15.071 1.00 83.69 196 THR A N 1
ATOM 1419 C CA . THR A 1 196 ? -13.620 1.499 13.647 1.00 83.69 196 THR A CA 1
ATOM 1420 C C . THR A 1 196 ? -13.392 2.995 13.433 1.00 83.69 196 THR A C 1
ATOM 1422 O O . THR A 1 196 ? -13.413 3.475 12.303 1.00 83.69 196 THR A O 1
ATOM 1425 N N . LYS A 1 197 ? -13.195 3.759 14.514 1.00 81.56 197 LYS A N 1
ATOM 1426 C CA . LYS A 1 197 ? -12.961 5.204 14.451 1.00 81.56 197 LYS A CA 1
ATOM 1427 C C . LYS A 1 197 ? -11.468 5.501 14.401 1.00 81.56 197 LYS A C 1
ATOM 1429 O O . LYS A 1 197 ? -10.662 4.831 15.044 1.00 81.56 197 LYS A O 1
ATOM 1434 N N . SER A 1 198 ? -11.119 6.575 13.700 1.00 78.56 198 SER A N 1
ATOM 1435 C CA . SER A 1 198 ? -9.794 7.176 13.810 1.00 78.56 198 SER A CA 1
ATOM 1436 C C . SER A 1 198 ? -9.517 7.625 15.249 1.00 78.56 198 SER A C 1
ATOM 1438 O O . SER A 1 198 ? -10.432 7.777 16.064 1.00 78.56 198 SER A O 1
ATOM 1440 N N . ARG A 1 199 ? -8.243 7.880 15.561 1.00 78.06 199 ARG A N 1
ATOM 1441 C CA . ARG A 1 199 ? -7.852 8.488 16.837 1.00 78.06 199 ARG A CA 1
ATOM 1442 C C . ARG A 1 199 ? -8.620 9.797 17.052 1.00 78.06 199 ARG A C 1
ATOM 1444 O O . ARG A 1 199 ? -8.697 10.627 16.148 1.00 78.06 199 ARG A O 1
ATOM 1451 N N . GLY A 1 200 ? -9.194 9.952 18.239 1.00 84.06 200 GLY A N 1
ATOM 1452 C CA . GLY A 1 200 ? -9.837 11.182 18.690 1.00 84.06 200 GLY A CA 1
ATOM 1453 C C . GLY A 1 200 ? -9.239 11.610 20.022 1.00 84.06 200 GLY A C 1
ATOM 1454 O O . GLY A 1 200 ? -8.046 11.439 20.250 1.00 84.06 200 GLY A O 1
ATOM 1455 N N . THR A 1 201 ? -10.064 12.175 20.893 1.00 87.75 201 THR A N 1
ATOM 1456 C CA . THR A 1 201 ? -9.636 12.765 22.169 1.00 87.75 201 THR A CA 1
ATOM 1457 C C . THR A 1 201 ? -9.671 11.803 23.364 1.00 87.75 201 THR A C 1
ATOM 1459 O O . THR A 1 201 ? -9.351 12.219 24.482 1.00 87.75 201 THR A O 1
ATOM 1462 N N . ALA A 1 202 ? -10.061 10.538 23.165 1.00 88.19 202 ALA A N 1
ATOM 1463 C CA . ALA A 1 202 ? -9.965 9.508 24.195 1.00 88.19 202 ALA A CA 1
ATOM 1464 C C . ALA A 1 202 ? -8.584 8.837 24.178 1.00 88.19 202 ALA A C 1
ATOM 1466 O O . ALA A 1 202 ? -8.081 8.481 23.113 1.00 88.19 202 ALA A O 1
ATOM 1467 N N . CYS A 1 203 ? -8.003 8.606 25.354 1.00 87.00 203 CYS A N 1
ATOM 1468 C CA . CYS A 1 203 ? -6.686 7.989 25.516 1.00 87.00 203 CYS A CA 1
ATOM 1469 C C . CYS A 1 203 ? -6.716 6.899 26.580 1.00 87.00 203 CYS A C 1
ATOM 1471 O O . CYS A 1 203 ? -7.644 6.795 27.385 1.00 87.00 203 CYS A O 1
ATOM 1473 N N . TRP A 1 204 ? -5.665 6.089 26.601 1.00 86.50 204 TRP A N 1
ATOM 1474 C CA . TRP A 1 204 ? -5.414 5.160 27.695 1.00 86.50 204 TRP A CA 1
ATOM 1475 C C . TRP A 1 204 ? -5.229 5.906 29.021 1.00 86.50 204 TRP A C 1
ATOM 1477 O O . TRP A 1 204 ? -4.946 7.098 29.027 1.00 86.50 204 TRP A O 1
ATOM 1487 N N . VAL A 1 205 ? -5.381 5.242 30.163 1.00 87.94 205 VAL A N 1
ATOM 1488 C CA . VAL A 1 205 ? -4.811 5.750 31.426 1.00 87.94 205 VAL A CA 1
ATOM 1489 C C . VAL A 1 205 ? -3.318 5.426 31.477 1.00 87.94 205 VAL A C 1
ATOM 1491 O O . VAL A 1 205 ? -2.881 4.467 30.838 1.00 87.94 205 VAL A O 1
ATOM 1494 N N . LYS A 1 206 ? -2.538 6.206 32.234 1.00 83.94 206 LYS A N 1
ATOM 1495 C CA . LYS A 1 206 ? -1.073 6.089 32.277 1.00 83.94 206 LYS A CA 1
ATOM 1496 C C . LYS A 1 206 ? -0.621 4.673 32.642 1.00 83.94 206 LYS A C 1
ATOM 1498 O O . LYS A 1 206 ? 0.358 4.194 32.083 1.00 83.94 206 LYS A O 1
ATOM 1503 N N . GLU A 1 207 ? -1.350 3.976 33.517 1.00 85.00 207 GLU A N 1
ATOM 1504 C CA . GLU A 1 207 ? -0.990 2.616 33.936 1.00 85.00 207 GLU A CA 1
ATOM 1505 C C . GLU A 1 207 ? -1.203 1.556 32.844 1.00 85.00 207 GLU A C 1
ATOM 1507 O O . GLU A 1 207 ? -0.621 0.478 32.919 1.00 85.00 207 GLU A O 1
ATOM 1512 N N . LYS A 1 208 ? -2.027 1.842 31.827 1.00 83.62 208 LYS A N 1
ATOM 1513 C CA . LYS A 1 208 ? -2.253 0.940 30.685 1.00 83.62 208 LYS A CA 1
ATOM 1514 C C . LYS A 1 208 ? -1.274 1.179 29.532 1.00 83.62 208 LYS A C 1
ATOM 1516 O O . LYS A 1 208 ? -1.249 0.393 28.587 1.00 83.62 208 LYS A O 1
ATOM 1521 N N . CYS A 1 209 ? -0.473 2.239 29.597 1.00 84.44 209 CYS A N 1
ATOM 1522 C CA . CYS A 1 209 ? 0.544 2.532 28.600 1.00 84.44 209 CYS A CA 1
ATOM 1523 C C . CYS A 1 209 ? 1.753 1.617 28.790 1.00 84.44 209 CYS A C 1
ATOM 1525 O O . CYS A 1 209 ? 2.417 1.659 29.823 1.00 84.44 209 CYS A O 1
ATOM 1527 N N . THR A 1 210 ? 2.087 0.825 27.773 1.00 83.12 210 THR A N 1
ATOM 1528 C CA . THR A 1 210 ? 3.307 -0.001 27.792 1.00 83.12 210 THR A CA 1
ATOM 1529 C C . THR A 1 210 ? 4.518 0.752 27.254 1.00 83.12 210 THR A C 1
ATOM 1531 O O . THR A 1 210 ? 5.657 0.335 27.466 1.00 83.12 210 THR A O 1
ATOM 1534 N N . LYS A 1 211 ? 4.287 1.870 26.552 1.00 85.69 211 LYS A N 1
ATOM 1535 C CA . LYS A 1 211 ? 5.338 2.701 25.969 1.00 85.69 211 LYS A CA 1
ATOM 1536 C C . LYS A 1 211 ? 4.919 4.164 25.911 1.00 85.69 211 LYS A C 1
ATOM 1538 O O . LYS A 1 211 ? 3.810 4.463 25.482 1.00 85.69 211 LYS A O 1
ATOM 1543 N N . PHE A 1 212 ? 5.829 5.061 26.275 1.00 87.31 212 PHE A N 1
ATOM 1544 C CA . PHE A 1 212 ? 5.639 6.506 26.162 1.00 87.31 212 PHE A CA 1
ATOM 1545 C C . PHE A 1 212 ? 6.479 7.060 25.011 1.00 87.31 212 PHE A C 1
ATOM 1547 O O . PHE A 1 212 ? 7.624 6.651 24.807 1.00 87.31 212 PHE A O 1
ATOM 1554 N N . CYS A 1 213 ? 5.878 7.943 24.221 1.00 86.50 213 CYS A N 1
ATOM 1555 C CA . CYS A 1 213 ? 6.475 8.541 23.039 1.00 86.50 213 CYS A CA 1
ATOM 1556 C C . CYS A 1 213 ? 6.734 10.029 23.289 1.00 86.50 213 CYS A C 1
ATOM 1558 O O . CYS A 1 213 ? 5.853 10.854 23.060 1.00 86.50 213 CYS A O 1
ATOM 1560 N N . ASP A 1 214 ? 7.952 10.363 23.727 1.00 83.00 214 ASP A N 1
ATOM 1561 C CA . ASP A 1 214 ? 8.342 11.747 24.043 1.00 83.00 214 ASP A CA 1
ATOM 1562 C C . ASP A 1 214 ? 8.703 12.559 22.787 1.00 83.00 214 ASP A C 1
ATOM 1564 O O . ASP A 1 214 ? 8.283 13.700 22.613 1.00 83.00 214 ASP A O 1
ATOM 1568 N N . ALA A 1 215 ? 9.473 11.960 21.871 1.00 79.56 215 ALA A N 1
ATOM 1569 C CA . ALA A 1 215 ? 9.979 12.618 20.658 1.00 79.56 215 ALA A CA 1
ATOM 1570 C C . ALA A 1 215 ? 9.138 12.331 19.395 1.00 79.56 215 ALA A C 1
ATOM 1572 O O . ALA A 1 215 ? 9.524 12.691 18.279 1.00 79.56 215 ALA A O 1
ATOM 1573 N N . GLY A 1 216 ? 8.004 11.644 19.543 1.00 84.62 216 GLY A N 1
ATOM 1574 C CA . GLY A 1 216 ? 7.222 11.098 18.435 1.00 84.62 216 GLY A CA 1
ATOM 1575 C C . GLY A 1 216 ? 5.727 11.070 18.725 1.00 84.62 216 GLY A C 1
ATOM 1576 O O . GLY A 1 216 ? 5.258 11.741 19.635 1.00 84.62 216 GLY A O 1
ATOM 1577 N N . GLN A 1 217 ? 5.002 10.277 17.944 1.00 85.94 217 GLN A N 1
ATOM 1578 C CA . GLN A 1 217 ? 3.601 9.947 18.185 1.00 85.94 217 GLN A CA 1
ATOM 1579 C C . GLN A 1 217 ? 3.439 8.435 18.368 1.00 85.94 217 GLN A C 1
ATOM 1581 O O . GLN A 1 217 ? 4.143 7.631 17.748 1.00 85.94 217 GLN A O 1
ATOM 1586 N N . ALA A 1 218 ? 2.490 8.047 19.201 1.00 85.25 218 ALA A N 1
ATOM 1587 C CA . ALA A 1 218 ? 2.106 6.675 19.446 1.00 85.25 218 ALA A CA 1
ATOM 1588 C C . ALA A 1 218 ? 1.330 6.098 18.260 1.00 85.25 218 ALA A C 1
ATOM 1590 O O . ALA A 1 218 ? 0.394 6.714 17.746 1.00 85.25 218 ALA A O 1
ATOM 1591 N N . CYS A 1 219 ? 1.715 4.890 17.854 1.00 85.31 219 CYS A N 1
ATOM 1592 C CA . CYS A 1 219 ? 1.065 4.133 16.798 1.00 85.31 219 CYS A CA 1
ATOM 1593 C C . CYS A 1 219 ? 1.080 2.632 17.115 1.00 85.31 219 CYS A C 1
ATOM 1595 O O . CYS A 1 219 ? 2.102 1.949 16.969 1.00 85.31 219 CYS A O 1
ATOM 1597 N N . GLY A 1 220 ? -0.062 2.106 17.560 1.00 84.31 220 GLY A N 1
ATOM 1598 C CA . GLY A 1 220 ? -0.156 0.755 18.108 1.00 84.31 220 GLY A CA 1
ATOM 1599 C C . GLY A 1 220 ? 0.789 0.575 19.298 1.00 84.31 220 GLY A C 1
ATOM 1600 O O . GLY A 1 220 ? 0.673 1.285 20.288 1.00 84.31 220 GLY A O 1
ATOM 1601 N N . ASN A 1 221 ? 1.736 -0.362 19.210 1.00 84.06 221 ASN A N 1
ATOM 1602 C CA . ASN A 1 221 ? 2.731 -0.634 20.263 1.00 84.06 221 ASN A CA 1
ATOM 1603 C C . ASN A 1 221 ? 4.060 0.131 20.095 1.00 84.06 221 ASN A C 1
ATOM 1605 O O . ASN A 1 221 ? 5.000 -0.079 20.862 1.00 84.06 221 ASN A O 1
ATOM 1609 N N . SER A 1 222 ? 4.169 1.000 19.087 1.00 88.00 222 SER A N 1
ATOM 1610 C CA . SER A 1 222 ? 5.421 1.675 18.730 1.00 88.00 222 SER A CA 1
ATOM 1611 C C . SER A 1 222 ? 5.281 3.194 18.741 1.00 88.00 222 SER A C 1
ATOM 1613 O O . SER A 1 222 ? 4.188 3.736 18.599 1.00 88.00 222 SER A O 1
ATOM 1615 N N . CYS A 1 223 ? 6.418 3.879 18.854 1.00 88.56 223 CYS A N 1
ATOM 1616 C CA . CYS A 1 223 ? 6.519 5.314 18.614 1.00 88.56 223 CYS A CA 1
ATOM 1617 C C . CYS A 1 223 ? 7.023 5.539 17.190 1.00 88.56 223 CYS A C 1
ATOM 1619 O O . CYS A 1 223 ? 8.022 4.941 16.791 1.00 88.56 223 CYS A O 1
ATOM 1621 N N . ILE A 1 224 ? 6.346 6.396 16.434 1.00 86.44 224 ILE A N 1
ATOM 1622 C CA . ILE A 1 224 ? 6.764 6.821 15.096 1.00 86.44 224 ILE A CA 1
ATOM 1623 C C . ILE A 1 224 ? 7.047 8.326 15.098 1.00 86.44 224 ILE A C 1
ATOM 1625 O O . ILE A 1 224 ? 6.657 9.045 16.015 1.00 86.44 224 ILE A O 1
ATOM 1629 N N . SER A 1 225 ? 7.728 8.831 14.069 1.00 86.56 225 SER A N 1
ATOM 1630 C CA . SER A 1 225 ? 7.949 10.277 13.927 1.00 86.56 225 SER A CA 1
ATOM 1631 C C . SER A 1 225 ? 6.619 11.040 13.838 1.00 86.56 225 SER A C 1
ATOM 1633 O O . SER A 1 225 ? 5.690 10.572 13.178 1.00 86.56 225 SER A O 1
ATOM 1635 N N . LYS A 1 226 ? 6.537 12.251 14.417 1.00 82.00 226 LYS A N 1
ATOM 1636 C CA . LYS A 1 226 ? 5.356 13.143 14.320 1.00 82.00 226 LYS A CA 1
ATOM 1637 C C . LYS A 1 226 ? 4.957 13.477 12.869 1.00 82.00 226 LYS A C 1
ATOM 1639 O O . LYS A 1 226 ? 3.821 13.844 12.610 1.00 82.00 226 LYS A O 1
ATOM 1644 N N . LYS A 1 227 ? 5.884 13.339 11.911 1.00 80.31 227 LYS A N 1
ATOM 1645 C CA . LYS A 1 227 ? 5.631 13.575 10.476 1.00 80.31 227 LYS A CA 1
ATOM 1646 C C . LYS A 1 227 ? 5.015 12.376 9.745 1.00 80.31 227 LYS A C 1
ATOM 1648 O O . LYS A 1 227 ? 4.546 12.535 8.623 1.00 80.31 227 LYS A O 1
ATOM 1653 N N . ASN A 1 228 ? 5.033 11.189 10.346 1.00 78.44 228 ASN A N 1
ATOM 1654 C CA . ASN A 1 228 ? 4.496 9.982 9.726 1.00 78.44 228 ASN A CA 1
ATOM 1655 C C . ASN A 1 228 ? 3.002 9.845 10.028 1.00 78.44 228 ASN A C 1
ATOM 1657 O O . ASN A 1 228 ? 2.515 10.341 11.034 1.00 78.44 228 ASN A O 1
ATOM 1661 N N . THR A 1 229 ? 2.259 9.154 9.170 1.00 81.69 229 THR A N 1
ATOM 1662 C CA . THR A 1 229 ? 0.849 8.850 9.448 1.00 81.69 229 THR A CA 1
ATOM 1663 C C . THR A 1 229 ? 0.747 7.481 10.104 1.00 81.69 229 THR A C 1
ATOM 1665 O O . THR A 1 229 ? 1.222 6.489 9.548 1.00 81.69 229 THR A O 1
ATOM 1668 N N . CYS A 1 230 ? 0.121 7.409 11.278 1.00 80.44 230 CYS A N 1
ATOM 1669 C CA . CYS A 1 230 ? -0.209 6.125 11.876 1.00 80.44 230 CYS A CA 1
ATOM 1670 C C . CYS A 1 230 ? -1.368 5.478 11.109 1.00 80.44 230 CYS A C 1
ATOM 1672 O O . CYS A 1 230 ? -2.438 6.064 10.996 1.00 80.44 230 CYS A O 1
ATOM 1674 N N . SER A 1 231 ? -1.151 4.271 10.583 1.00 80.88 231 SER A N 1
ATOM 1675 C CA . SER A 1 231 ? -2.205 3.477 9.924 1.00 80.88 231 SER A CA 1
ATOM 1676 C C . SER A 1 231 ? -2.855 2.455 10.860 1.00 80.88 231 SER A C 1
ATOM 1678 O O . SER A 1 231 ? -3.672 1.665 10.407 1.00 80.88 231 SER A O 1
ATOM 1680 N N . LYS A 1 232 ? -2.462 2.449 12.139 1.00 78.06 232 LYS A N 1
ATOM 1681 C CA . LYS A 1 232 ? -3.010 1.547 13.149 1.00 78.06 232 LYS A CA 1
ATOM 1682 C C . LYS A 1 232 ? -4.198 2.178 13.848 1.00 78.06 232 LYS A C 1
ATOM 1684 O O . LYS A 1 232 ? -4.185 3.382 14.125 1.00 78.06 232 LYS A O 1
ATOM 1689 N N . THR A 1 233 ? -5.200 1.371 14.158 1.00 70.00 233 THR A N 1
ATOM 1690 C CA . THR A 1 233 ? -6.334 1.836 14.956 1.00 70.00 233 THR A CA 1
ATOM 1691 C C . THR A 1 233 ? -5.918 2.015 16.423 1.00 70.00 233 THR A C 1
ATOM 1693 O O . THR A 1 233 ? -4.927 1.430 16.874 1.00 70.00 233 THR A O 1
ATOM 1696 N N . PRO A 1 234 ? -6.637 2.844 17.203 1.00 66.06 234 PRO A N 1
ATOM 1697 C CA . PRO A 1 234 ? -6.302 3.087 18.610 1.00 66.06 234 PRO A CA 1
ATOM 1698 C C . PRO A 1 234 ? -6.282 1.828 19.492 1.00 66.06 234 PRO A C 1
ATOM 1700 O O . PRO A 1 234 ? -5.670 1.841 20.556 1.00 66.06 234 PRO A O 1
ATOM 1703 N N . ASP A 1 235 ? -6.939 0.747 19.066 1.00 68.12 235 ASP A N 1
ATOM 1704 C CA . ASP A 1 235 ? -6.977 -0.540 19.760 1.00 68.12 235 ASP A CA 1
ATOM 1705 C C . ASP A 1 235 ? -5.860 -1.516 19.357 1.00 68.12 235 ASP A C 1
ATOM 1707 O O . ASP A 1 235 ? -5.687 -2.539 20.014 1.00 68.12 235 ASP A O 1
ATOM 1711 N N . GLU A 1 236 ? -5.056 -1.191 18.344 1.00 72.31 236 GLU A N 1
ATOM 1712 C CA . GLU A 1 236 ? -3.926 -2.014 17.885 1.00 72.31 236 GLU A CA 1
ATOM 1713 C C . GLU A 1 236 ? -2.625 -1.767 18.674 1.00 72.31 236 GLU A C 1
ATOM 1715 O O . GLU A 1 236 ? -1.528 -2.166 18.253 1.00 72.31 236 GLU A O 1
ATOM 1720 N N . GLY A 1 237 ? -2.720 -1.115 19.837 1.00 75.88 237 GLY A N 1
ATOM 1721 C CA . GLY A 1 237 ? -1.671 -1.173 20.845 1.00 75.88 237 GLY A CA 1
ATOM 1722 C C . GLY A 1 237 ? -1.737 -0.139 21.965 1.00 75.88 237 GLY A C 1
ATOM 1723 O O . GLY A 1 237 ? -2.695 0.618 22.109 1.00 75.88 237 GLY A O 1
ATOM 1724 N N . PHE A 1 238 ? -0.688 -0.168 22.787 1.00 81.06 238 PHE A N 1
ATOM 1725 C CA . PHE A 1 238 ? -0.620 0.491 24.096 1.00 81.06 238 PHE A CA 1
ATOM 1726 C C . PHE A 1 238 ? 0.474 1.567 24.189 1.00 81.06 238 PHE A C 1
ATOM 1728 O O . PHE A 1 238 ? 0.896 1.937 25.286 1.00 81.06 238 PHE A O 1
ATOM 1735 N N . ALA A 1 239 ? 0.978 2.056 23.053 1.00 83.56 239 ALA A N 1
ATOM 1736 C CA . ALA A 1 239 ? 1.842 3.228 23.052 1.00 83.56 239 ALA A CA 1
ATOM 1737 C C . ALA A 1 239 ? 1.017 4.493 23.328 1.00 83.56 239 ALA A C 1
ATOM 1739 O O . ALA A 1 239 ? -0.117 4.636 22.870 1.00 83.56 239 ALA A O 1
ATOM 1740 N N . CYS A 1 240 ? 1.618 5.428 24.046 1.00 85.00 240 CYS A N 1
ATOM 1741 C CA . CYS A 1 240 ? 0.985 6.633 24.550 1.00 85.00 240 CYS A CA 1
ATOM 1742 C C . CYS A 1 240 ? 1.846 7.856 24.238 1.00 85.00 240 CYS A C 1
ATOM 1744 O O . CYS A 1 240 ? 3.071 7.789 24.344 1.00 85.00 240 CYS A O 1
ATOM 1746 N N . ASN A 1 241 ? 1.227 8.976 23.856 1.00 82.19 241 ASN A N 1
ATOM 1747 C CA . ASN A 1 241 ? 1.966 10.233 23.747 1.00 82.19 241 ASN A CA 1
ATOM 1748 C C . ASN A 1 241 ? 2.196 10.780 25.150 1.00 82.19 241 ASN A C 1
ATOM 1750 O O . ASN A 1 241 ? 1.287 10.766 25.978 1.00 82.19 241 ASN A O 1
ATOM 1754 N N . SER A 1 242 ? 3.387 11.307 25.407 1.00 73.38 242 SER A N 1
ATOM 1755 C CA . SER A 1 242 ? 3.685 11.924 26.702 1.00 73.38 242 SER A CA 1
ATOM 1756 C C . SER A 1 242 ? 2.873 13.203 26.933 1.00 73.38 242 SER A C 1
ATOM 1758 O O . SER A 1 242 ? 2.641 13.576 28.071 1.00 73.38 242 SER A O 1
ATOM 1760 N N . GLU A 1 243 ? 2.382 13.835 25.860 1.00 69.81 243 GLU A N 1
ATOM 1761 C CA . GLU A 1 243 ? 1.496 15.010 25.908 1.00 69.81 243 GLU A CA 1
ATOM 1762 C C . GLU A 1 243 ? 0.030 14.669 26.261 1.00 69.81 243 GLU A C 1
ATOM 1764 O O . GLU A 1 243 ? -0.776 15.579 26.464 1.00 69.81 243 GLU A O 1
ATOM 1769 N N . ASP A 1 244 ? -0.330 13.380 26.324 1.00 67.00 244 ASP A N 1
ATOM 1770 C CA . ASP A 1 244 ? -1.683 12.923 26.672 1.00 67.00 244 ASP A CA 1
ATOM 1771 C C . ASP A 1 244 ? -1.890 12.746 28.199 1.00 67.00 244 ASP A C 1
ATOM 1773 O O . ASP A 1 244 ? -2.995 12.377 28.616 1.00 67.00 244 ASP A O 1
ATOM 1777 N N . TYR A 1 245 ? -0.867 13.025 29.029 1.00 63.34 245 TYR A N 1
ATOM 1778 C CA . TYR A 1 245 ? -0.863 12.861 30.497 1.00 63.34 245 TYR A CA 1
ATOM 1779 C C . TYR A 1 245 ? -0.243 14.039 31.245 1.00 63.34 245 TYR A C 1
ATOM 1781 O O . TYR A 1 245 ? 0.708 14.653 30.717 1.00 63.34 245 TYR A O 1
#

Secondary structure (DSSP, 8-state):
-------------------------------------------------------------S--EEEEEEEE-SSS-EEEEETTEEEEEPTTEEEEGGGG-EEESEEEEEESSSSS-EEEEEHHHH-TT--TT---TT--TTEEEEEE----PPPP---S---------------EEESSSEEETTEEE-TTSPP-SPP-SEEE-GGG-SEEESSSEEETTEEE-TTSPP-S-TTS--EEEGGG-

Sequence (245 aa):
MKFTTTFLALFAAVAASTFSSQVDARIGGDRDLNSNDGPHDGPHDGPHDGPHDGPGGPPDGPDKKYTVYFANSCDKKVGVTANGDSDVISPNTCQAFNGGKQYPDSFTYKESNSGIKGGNVSCKNVGSSNNDKCNLLGMPRNACVITINSCGEPAPTRSPTRAPTSAPIREPKCKRHCSKGKPCGDSCIADNATCTKSRGTACWVKEKCTKFCDAGQACGNSCISKKNTCSKTPDEGFACNSEDY

Organism: NCBI:txid635003

pLDDT: mean 71.55, std 18.5, range [36.25, 95.56]

Foldseek 3Di:
DDDDDDDDDDDDDDDDDDDDDDDDDDDDDDDDDDDDDDDDDDDPPDDPDDPPVPVPDPPPDPWQWAFEKEQAQACQWKWKAKPNDIDIDGHRAIDTPPNRDIDGQWTKMFIDQLPTDIDIHGQVVQDQDDDPSHPDPPHDSRHRYHYDPRRHDHDPPDDDDDDDDDDPPDQAAAPEEPPAAFDAANDHDHVPDDHPHAHHNYHYDPVQAPEEAAQAADAANDGDHPPDDRPHGRSSHRYDYPRND